Protein AF-Q6LBX1-F1 (afdb_monomer_lite)

Structure (mmCIF, N/CA/C/O backbone):
data_AF-Q6LBX1-F1
#
_entry.id   AF-Q6LBX1-F1
#
loop_
_atom_site.group_PDB
_atom_site.id
_atom_site.type_symbol
_atom_site.label_atom_id
_atom_site.label_alt_id
_atom_site.label_comp_id
_atom_site.label_asym_id
_atom_site.label_entity_id
_atom_site.label_seq_id
_atom_site.pdbx_PDB_ins_code
_atom_site.Cartn_x
_atom_site.Cartn_y
_atom_site.Cartn_z
_atom_site.occupancy
_atom_site.B_iso_or_equiv
_atom_site.auth_seq_id
_atom_site.auth_comp_id
_atom_site.auth_asym_id
_atom_site.auth_atom_id
_atom_site.pdbx_PDB_model_num
ATOM 1 N N . MET A 1 1 ? 21.870 25.049 -23.919 1.00 42.09 1 MET A N 1
ATOM 2 C CA . MET A 1 1 ? 22.215 24.724 -25.324 1.00 42.09 1 MET A CA 1
ATOM 3 C C . MET A 1 1 ? 22.937 23.382 -25.363 1.00 42.09 1 MET A C 1
ATOM 5 O O . MET A 1 1 ? 23.972 23.247 -24.730 1.00 42.09 1 MET A O 1
ATOM 9 N N . LYS A 1 2 ? 22.356 22.383 -26.039 1.00 45.91 2 LYS A N 1
ATOM 10 C CA . LYS A 1 2 ? 22.911 21.028 -26.209 1.00 45.91 2 LYS A CA 1
ATOM 11 C C . LYS A 1 2 ? 24.030 21.059 -27.263 1.00 45.91 2 LYS A C 1
ATOM 13 O O . LYS A 1 2 ? 23.814 21.644 -28.323 1.00 45.91 2 LYS A O 1
ATOM 18 N N . LYS A 1 3 ? 25.173 20.402 -27.035 1.00 47.66 3 LYS A N 1
ATOM 19 C CA . LYS A 1 3 ? 26.134 20.079 -28.106 1.00 47.66 3 LYS A CA 1
ATOM 20 C C . LYS A 1 3 ? 26.498 18.595 -28.066 1.00 47.66 3 LYS A C 1
ATOM 22 O O . LYS A 1 3 ? 26.688 18.016 -27.005 1.00 47.66 3 LYS A O 1
ATOM 27 N N . LYS A 1 4 ? 26.429 18.016 -29.264 1.00 43.62 4 LYS A N 1
ATOM 28 C CA . LYS A 1 4 ? 26.287 16.603 -29.619 1.00 43.62 4 LYS A CA 1
ATOM 29 C C . LYS A 1 4 ? 27.632 15.875 -29.542 1.00 43.62 4 LYS A C 1
ATOM 31 O O . LYS A 1 4 ? 28.620 16.395 -30.051 1.00 43.62 4 LYS A O 1
ATOM 36 N N . ASN A 1 5 ? 27.626 14.656 -29.004 1.00 46.03 5 ASN A N 1
ATOM 37 C CA . ASN A 1 5 ? 28.699 13.689 -29.230 1.00 46.03 5 ASN A CA 1
ATOM 38 C C . ASN A 1 5 ? 28.620 13.200 -30.680 1.00 46.03 5 ASN A C 1
ATOM 40 O O . ASN A 1 5 ? 27.581 12.711 -31.125 1.00 46.03 5 ASN A O 1
ATOM 44 N N . ILE A 1 6 ? 29.706 13.392 -31.423 1.00 50.78 6 ILE A N 1
ATOM 45 C CA . ILE A 1 6 ? 29.858 12.962 -32.811 1.00 50.78 6 ILE A CA 1
ATOM 46 C C . ILE A 1 6 ? 30.433 11.546 -32.770 1.00 50.78 6 ILE A C 1
ATOM 48 O O . ILE A 1 6 ? 31.556 11.352 -32.313 1.00 50.78 6 ILE A O 1
ATOM 52 N N . TYR A 1 7 ? 29.662 10.561 -33.226 1.00 44.06 7 TYR A N 1
ATOM 53 C CA . TYR A 1 7 ? 30.148 9.200 -33.437 1.00 44.06 7 TYR A CA 1
ATOM 54 C C . TYR A 1 7 ? 30.694 9.075 -34.863 1.00 44.06 7 TYR A C 1
ATOM 56 O O . TYR A 1 7 ? 30.000 9.368 -35.837 1.00 44.06 7 TYR A O 1
ATOM 64 N N . SER A 1 8 ? 31.955 8.659 -34.977 1.00 41.47 8 SER A N 1
ATOM 65 C CA . SER A 1 8 ? 32.649 8.432 -36.246 1.00 41.47 8 SER A CA 1
ATOM 66 C C . SER A 1 8 ? 32.167 7.142 -36.914 1.00 41.47 8 SER A C 1
ATOM 68 O O . SER A 1 8 ? 32.404 6.049 -36.403 1.00 41.47 8 SER A O 1
ATOM 70 N N . ILE A 1 9 ? 31.539 7.263 -38.085 1.00 50.44 9 ILE A N 1
ATOM 71 C CA . ILE A 1 9 ? 31.173 6.134 -38.951 1.00 50.44 9 ILE A CA 1
ATOM 72 C C . ILE A 1 9 ? 32.380 5.805 -39.836 1.00 50.44 9 ILE A C 1
ATOM 74 O O . ILE A 1 9 ? 32.748 6.586 -40.716 1.00 50.44 9 ILE A O 1
ATOM 78 N N . ARG A 1 10 ? 33.009 4.646 -39.619 1.00 52.25 10 ARG A N 1
ATOM 79 C CA . ARG A 1 10 ? 33.969 4.081 -40.576 1.00 52.25 10 ARG A CA 1
ATOM 80 C C . ARG A 1 10 ? 33.193 3.550 -41.786 1.00 52.25 10 ARG A C 1
ATOM 82 O O . ARG A 1 10 ? 32.459 2.578 -41.665 1.00 52.25 10 ARG A O 1
ATOM 89 N N . LYS A 1 11 ? 33.357 4.193 -42.947 1.00 47.66 11 LYS A N 1
ATOM 90 C CA . LYS A 1 11 ? 32.953 3.647 -44.252 1.00 47.66 11 LYS A CA 1
ATOM 91 C C . LYS A 1 11 ? 33.904 2.506 -44.622 1.00 47.66 11 LYS A C 1
ATOM 93 O O . LYS A 1 11 ? 35.090 2.760 -44.821 1.00 47.66 11 LYS A O 1
ATOM 98 N N . LEU A 1 12 ? 33.389 1.285 -44.737 1.00 46.66 12 LEU A N 1
ATOM 99 C CA . LEU A 1 12 ? 34.067 0.172 -45.404 1.00 46.66 12 LEU A CA 1
ATOM 100 C C . LEU A 1 12 ? 33.426 -0.053 -46.779 1.00 46.66 12 LEU A C 1
ATOM 102 O O . LEU A 1 12 ? 32.234 0.181 -46.968 1.00 46.66 12 LEU A O 1
ATOM 106 N N . GLY A 1 13 ? 34.287 -0.345 -47.751 1.00 42.97 13 GLY A N 1
ATOM 107 C CA . GLY A 1 13 ? 34.063 -0.154 -49.178 1.00 42.97 13 GLY A CA 1
ATOM 108 C C . GLY A 1 13 ? 33.048 -1.087 -49.834 1.00 42.97 13 GLY A C 1
ATOM 109 O O . GLY A 1 13 ? 32.734 -2.171 -49.355 1.00 42.97 13 GLY A O 1
ATOM 110 N N . VAL A 1 14 ? 32.569 -0.612 -50.982 1.00 46.38 14 VAL A N 1
ATOM 111 C CA . VAL A 1 14 ? 31.643 -1.268 -51.905 1.00 46.38 14 VAL A CA 1
ATOM 112 C C . VAL A 1 14 ? 32.340 -2.453 -52.577 1.00 46.38 14 VAL A C 1
ATOM 114 O O . VAL A 1 14 ? 33.309 -2.262 -53.308 1.00 46.38 14 VAL A O 1
ATOM 117 N N . GLY A 1 15 ? 31.822 -3.661 -52.360 1.00 38.88 15 GLY A N 1
ATOM 118 C CA . GLY A 1 15 ? 32.164 -4.865 -53.113 1.00 38.88 15 GLY A CA 1
ATOM 119 C C . GLY A 1 15 ? 30.884 -5.502 -53.643 1.00 38.88 15 GLY A C 1
ATOM 120 O O . GLY A 1 15 ? 30.174 -6.182 -52.914 1.00 38.88 15 GLY A O 1
ATOM 121 N N . ILE A 1 16 ? 30.563 -5.233 -54.905 1.00 48.00 16 ILE A N 1
ATOM 122 C CA . ILE A 1 16 ? 29.477 -5.884 -55.643 1.00 48.00 16 ILE A CA 1
ATOM 123 C C . ILE A 1 16 ? 29.872 -7.337 -55.935 1.00 48.00 16 ILE A C 1
ATOM 125 O O . ILE A 1 16 ? 30.752 -7.582 -56.755 1.00 48.00 16 ILE A O 1
ATOM 129 N N . ALA A 1 17 ? 29.217 -8.302 -55.290 1.00 37.81 17 ALA A N 1
ATOM 130 C CA . ALA A 1 17 ? 29.280 -9.707 -55.681 1.00 37.81 17 ALA A CA 1
ATOM 131 C C . ALA A 1 17 ? 27.900 -10.140 -56.190 1.00 37.81 17 ALA A C 1
ATOM 133 O O . ALA A 1 17 ? 26.926 -10.221 -55.446 1.00 37.81 17 ALA A O 1
ATOM 134 N N . SER A 1 18 ? 27.830 -10.344 -57.503 1.00 41.16 18 SER A N 1
ATOM 135 C CA . SER A 1 18 ? 26.660 -10.814 -58.239 1.00 41.16 18 SER A CA 1
ATOM 136 C C . SER A 1 18 ? 26.232 -12.204 -57.746 1.00 41.16 18 SER A C 1
ATOM 138 O O . SER A 1 18 ? 27.038 -13.134 -57.766 1.00 41.16 18 SER A O 1
ATOM 140 N N . VAL A 1 19 ? 24.975 -12.370 -57.323 1.00 40.28 19 VAL A N 1
ATOM 141 C CA . VAL A 1 19 ? 24.409 -13.689 -57.001 1.00 40.28 19 VAL A CA 1
ATOM 142 C C . VAL A 1 19 ? 23.921 -14.323 -58.299 1.00 40.28 19 VAL A C 1
ATOM 144 O O . VAL A 1 19 ? 22.877 -13.958 -58.834 1.00 40.28 19 VAL A O 1
ATOM 147 N N . THR A 1 20 ? 24.691 -15.278 -58.816 1.00 34.91 20 THR A N 1
ATOM 148 C CA . THR A 1 20 ? 24.207 -16.173 -59.872 1.00 34.91 20 THR A CA 1
ATOM 149 C C . THR A 1 20 ? 23.381 -17.276 -59.219 1.00 34.91 20 THR A C 1
ATOM 151 O O . THR A 1 20 ? 23.887 -18.041 -58.400 1.00 34.91 20 THR A O 1
ATOM 154 N N . LEU A 1 21 ? 22.099 -17.335 -59.571 1.00 47.00 21 LEU A N 1
ATOM 155 C CA . LEU A 1 21 ? 21.156 -18.362 -59.141 1.00 47.00 21 LEU A CA 1
ATOM 156 C C . LEU A 1 21 ? 21.436 -19.650 -59.941 1.00 47.00 21 LEU A C 1
ATOM 158 O O . LEU A 1 21 ? 21.158 -19.700 -61.137 1.00 47.00 21 LEU A O 1
ATOM 162 N N . GLY A 1 22 ? 22.031 -20.665 -59.310 1.00 33.78 22 GLY A N 1
ATOM 163 C CA . GLY A 1 22 ? 22.382 -21.940 -59.947 1.00 33.78 22 GLY A CA 1
ATOM 164 C C . GLY A 1 22 ? 21.787 -23.139 -59.210 1.00 33.78 22 GLY A C 1
ATOM 165 O O . GLY A 1 22 ? 22.154 -23.421 -58.074 1.00 33.78 22 GLY A O 1
ATOM 166 N N . THR A 1 23 ? 20.861 -23.832 -59.871 1.00 46.72 23 THR A N 1
ATOM 167 C CA . THR A 1 23 ? 20.207 -25.086 -59.465 1.00 46.72 23 THR A CA 1
ATOM 168 C C . THR A 1 23 ? 21.224 -26.194 -59.152 1.00 46.72 23 THR A C 1
ATOM 170 O O . THR A 1 23 ? 22.078 -26.501 -59.982 1.00 46.72 23 THR A O 1
ATOM 173 N N . LEU A 1 24 ? 21.118 -26.827 -57.977 1.00 34.84 24 LEU A N 1
ATOM 174 C CA . LEU A 1 24 ? 22.012 -27.908 -57.547 1.00 34.84 24 LEU A CA 1
ATOM 175 C C . LEU A 1 24 ? 21.517 -29.276 -58.053 1.00 34.84 24 LEU A C 1
ATOM 177 O O . LEU A 1 24 ? 20.502 -29.790 -57.586 1.00 34.84 24 LEU A O 1
ATOM 181 N N . LEU A 1 25 ? 22.262 -29.874 -58.988 1.00 38.38 25 LEU A N 1
ATOM 182 C CA . LEU A 1 25 ? 22.176 -31.294 -59.343 1.00 38.38 25 LEU A CA 1
ATOM 183 C C . LEU A 1 25 ? 23.066 -32.106 -58.391 1.00 38.38 25 LEU A C 1
ATOM 185 O O . LEU A 1 25 ? 24.256 -31.833 -58.249 1.00 38.38 25 LEU A O 1
ATOM 189 N N . ILE A 1 26 ? 22.473 -33.108 -57.743 1.00 52.19 26 ILE A N 1
ATOM 190 C CA . ILE A 1 26 ? 23.137 -34.005 -56.794 1.00 52.19 26 ILE A CA 1
ATOM 191 C C . ILE A 1 26 ? 23.741 -35.181 -57.571 1.00 52.19 26 ILE A C 1
ATOM 193 O O . ILE A 1 26 ? 23.008 -36.041 -58.055 1.00 52.19 26 ILE A O 1
ATOM 197 N N . SER A 1 27 ? 25.071 -35.269 -57.644 1.00 32.50 27 SER A N 1
ATOM 198 C CA . SER A 1 27 ? 25.754 -36.534 -57.943 1.00 32.50 27 SER A CA 1
ATOM 199 C C . SER A 1 27 ? 27.125 -36.619 -57.264 1.00 32.50 27 SER A C 1
ATOM 201 O O . SER A 1 27 ? 28.055 -35.922 -57.651 1.00 32.50 27 SER A O 1
ATOM 203 N N . GLY A 1 28 ? 27.203 -37.501 -56.263 1.00 34.78 28 GLY A N 1
ATOM 204 C CA . GLY A 1 28 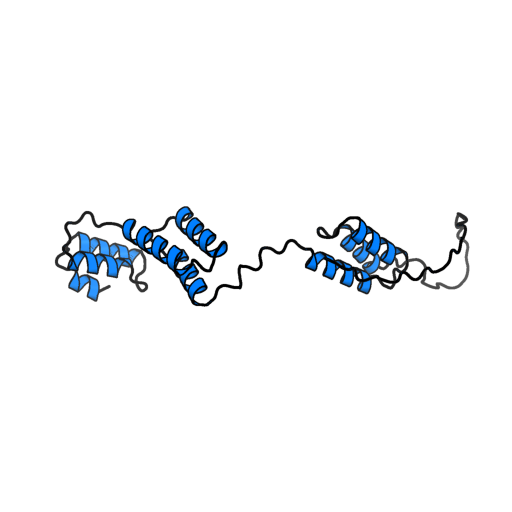? 28.349 -38.329 -55.869 1.00 34.78 28 GLY A CA 1
ATOM 205 C C . GLY A 1 28 ? 29.753 -37.723 -55.759 1.00 34.78 28 GLY A C 1
ATOM 206 O O . GLY A 1 28 ? 30.419 -37.515 -56.765 1.00 34.78 28 GLY A O 1
ATOM 207 N N . GLY A 1 29 ? 30.277 -37.693 -54.528 1.00 35.75 29 GLY A N 1
ATOM 208 C CA . GLY A 1 29 ? 31.702 -37.937 -54.282 1.00 35.75 29 GLY A CA 1
ATOM 209 C C . GLY A 1 29 ? 32.418 -36.912 -53.405 1.00 35.75 29 GLY A C 1
ATOM 210 O O . GLY A 1 29 ? 32.736 -35.824 -53.854 1.00 35.75 29 GLY A O 1
ATOM 211 N N . VAL A 1 30 ? 32.767 -37.376 -52.202 1.00 36.00 30 VAL A N 1
ATOM 212 C CA . VAL A 1 30 ? 33.851 -36.955 -51.292 1.00 36.00 30 VAL A CA 1
ATOM 213 C C . VAL A 1 30 ? 33.717 -35.673 -50.443 1.00 36.00 30 VAL A C 1
ATOM 215 O O . VAL A 1 30 ? 33.716 -34.543 -50.912 1.00 36.00 30 VAL A O 1
ATOM 218 N N . THR A 1 31 ? 33.775 -35.934 -49.129 1.00 35.09 31 THR A N 1
ATOM 219 C CA . THR A 1 31 ? 33.865 -35.057 -47.944 1.00 35.09 31 THR A CA 1
ATOM 220 C C . THR A 1 31 ? 32.556 -34.420 -47.451 1.00 35.09 31 THR A C 1
ATOM 222 O O . THR A 1 31 ? 32.045 -33.488 -48.065 1.00 35.09 31 THR A O 1
ATOM 225 N N . PRO A 1 32 ? 32.017 -34.842 -46.287 1.00 39.34 32 PRO A N 1
ATOM 226 C CA . PRO A 1 32 ? 31.101 -34.004 -45.538 1.00 39.34 32 PRO A CA 1
ATOM 227 C C . PRO A 1 32 ? 31.951 -32.981 -44.778 1.00 39.34 32 PRO A C 1
ATOM 229 O O . PRO A 1 32 ? 32.246 -33.149 -43.597 1.00 39.34 32 PRO A O 1
ATOM 232 N N . ALA A 1 33 ? 32.381 -31.915 -45.454 1.00 41.19 33 ALA A N 1
ATOM 233 C CA . ALA A 1 33 ? 32.608 -30.671 -44.733 1.00 41.19 33 ALA A CA 1
ATOM 234 C C . ALA A 1 33 ? 31.220 -30.224 -44.264 1.00 41.19 33 ALA A C 1
ATOM 236 O O . ALA A 1 33 ? 30.412 -29.727 -45.048 1.00 41.19 33 ALA A O 1
ATOM 237 N N . ALA A 1 34 ? 30.915 -30.539 -43.008 1.00 39.41 34 ALA A N 1
ATOM 238 C CA . ALA A 1 34 ? 29.664 -30.271 -42.316 1.00 39.41 34 ALA A CA 1
ATOM 239 C C . ALA A 1 34 ? 29.432 -28.759 -42.139 1.00 39.41 34 ALA A C 1
ATOM 241 O O . ALA A 1 34 ? 29.413 -28.256 -41.026 1.00 39.41 34 ALA A O 1
ATOM 242 N N . ASN A 1 35 ? 29.279 -28.027 -43.242 1.00 47.28 35 ASN A N 1
ATOM 243 C CA . ASN A 1 35 ? 29.175 -26.568 -43.249 1.00 47.28 35 ASN A CA 1
ATOM 244 C C . ASN A 1 35 ? 27.914 -26.053 -43.959 1.00 47.28 35 ASN A C 1
ATOM 246 O O . ASN A 1 35 ? 27.841 -24.877 -44.297 1.00 47.28 35 ASN A O 1
ATOM 250 N N . ALA A 1 36 ? 26.920 -26.915 -44.200 1.00 44.09 36 ALA A N 1
ATOM 251 C CA . ALA A 1 36 ? 25.742 -26.566 -45.003 1.00 44.09 36 ALA A CA 1
ATOM 252 C C . ALA A 1 36 ? 24.379 -26.904 -44.370 1.00 44.09 36 ALA A C 1
ATOM 254 O O . ALA A 1 36 ? 23.368 -26.811 -45.057 1.00 44.09 36 ALA A O 1
ATOM 255 N N . ALA A 1 37 ? 24.299 -27.292 -43.093 1.00 46.00 37 ALA A N 1
ATOM 256 C CA . ALA A 1 37 ? 23.004 -27.684 -42.514 1.00 46.00 37 ALA A CA 1
ATOM 257 C C . ALA A 1 37 ? 22.850 -27.433 -41.010 1.00 46.00 37 ALA A C 1
ATOM 259 O O . ALA A 1 37 ? 22.081 -28.125 -40.352 1.00 46.00 37 ALA A O 1
ATOM 260 N N . GLN A 1 38 ? 23.540 -26.437 -40.457 1.00 44.38 38 GLN A N 1
ATOM 261 C CA . GLN A 1 38 ? 23.203 -25.920 -39.134 1.00 44.38 38 GLN A CA 1
ATOM 262 C C . GLN A 1 38 ? 23.037 -24.409 -39.236 1.00 44.38 38 GLN A C 1
ATOM 264 O O . GLN A 1 38 ? 23.912 -23.636 -38.872 1.00 44.38 38 GLN A O 1
ATOM 269 N N . HIS A 1 39 ? 21.873 -23.990 -39.740 1.00 51.28 39 HIS A N 1
ATOM 270 C CA . HIS A 1 39 ? 21.228 -22.834 -39.127 1.00 51.28 39 HIS A CA 1
ATOM 271 C C . HIS A 1 39 ? 20.990 -23.243 -37.677 1.00 51.28 39 HIS A C 1
ATOM 273 O O . HIS A 1 39 ? 19.980 -23.888 -37.387 1.00 51.28 39 HIS A O 1
ATOM 279 N N . ASP A 1 40 ? 21.989 -22.990 -36.832 1.00 65.75 40 ASP A N 1
ATOM 280 C CA . ASP A 1 40 ? 21.999 -23.406 -35.440 1.00 65.75 40 ASP A CA 1
ATOM 281 C C . ASP A 1 40 ? 20.670 -22.954 -34.836 1.00 65.75 40 ASP A C 1
ATOM 283 O O . ASP A 1 40 ? 20.227 -21.821 -35.060 1.00 65.75 40 ASP A O 1
ATOM 287 N N . GLU A 1 41 ? 19.968 -23.853 -34.159 1.00 69.81 41 GLU A N 1
ATOM 288 C CA . GLU A 1 41 ? 18.678 -23.544 -33.548 1.00 69.81 41 GLU A CA 1
ATOM 289 C C . GLU A 1 41 ? 18.801 -22.283 -32.679 1.00 69.81 41 GLU A C 1
ATOM 291 O O . GLU A 1 41 ? 17.905 -21.442 -32.671 1.00 69.81 41 GLU A O 1
ATOM 296 N N . ALA A 1 42 ? 19.979 -22.068 -32.078 1.00 68.94 42 ALA A N 1
ATOM 297 C CA . ALA A 1 42 ? 20.346 -20.853 -31.366 1.00 68.94 42 ALA A CA 1
ATOM 298 C C . ALA A 1 42 ? 20.322 -19.578 -32.234 1.00 68.94 42 ALA A C 1
ATOM 300 O O . ALA A 1 42 ? 19.870 -18.532 -31.773 1.00 68.94 42 ALA A O 1
ATOM 301 N N . GLN A 1 43 ? 20.766 -19.642 -33.492 1.00 75.56 43 GLN A N 1
ATOM 302 C CA . GLN A 1 43 ? 20.749 -18.510 -34.427 1.00 75.56 43 GLN A CA 1
ATOM 303 C C . GLN A 1 43 ? 19.327 -18.163 -34.868 1.00 75.56 43 GLN A C 1
ATOM 305 O O . GLN A 1 43 ? 18.951 -16.990 -34.882 1.00 75.56 43 GLN A O 1
ATOM 310 N N . GLN A 1 44 ? 18.520 -19.177 -35.195 1.00 78.00 44 GLN A N 1
ATOM 311 C CA . GLN A 1 44 ? 17.109 -18.967 -35.526 1.00 78.00 44 GLN A CA 1
ATOM 312 C C . GLN A 1 44 ? 16.353 -18.421 -34.312 1.00 78.00 44 GLN A C 1
ATOM 314 O O . GLN A 1 44 ? 15.601 -17.456 -34.431 1.00 78.00 44 GLN A O 1
ATOM 319 N N . ASN A 1 45 ? 16.613 -18.977 -33.129 1.00 83.62 45 ASN A N 1
ATOM 320 C CA . ASN A 1 45 ? 16.025 -18.529 -31.875 1.00 83.62 45 ASN A CA 1
ATOM 321 C C . ASN A 1 45 ? 16.399 -17.069 -31.564 1.00 83.62 45 ASN A C 1
ATOM 323 O O . ASN A 1 45 ? 15.519 -16.269 -31.258 1.00 83.62 45 ASN A O 1
ATOM 327 N N . ALA A 1 46 ? 17.665 -16.676 -31.740 1.00 86.12 46 ALA A N 1
ATOM 328 C CA . ALA A 1 46 ? 18.091 -15.284 -31.589 1.00 86.12 46 ALA A CA 1
ATOM 329 C C . ALA A 1 46 ? 17.354 -14.342 -32.556 1.00 86.12 46 ALA A C 1
ATOM 331 O O . ALA A 1 46 ? 16.898 -13.272 -32.152 1.00 86.12 46 ALA A O 1
ATOM 332 N N . PHE A 1 47 ? 17.170 -14.757 -33.812 1.00 89.88 47 PHE A N 1
ATOM 333 C CA . PHE A 1 47 ? 16.422 -13.987 -34.804 1.00 89.88 47 PHE A CA 1
ATOM 334 C C . PHE A 1 47 ? 14.955 -13.790 -34.399 1.00 89.88 47 PHE A C 1
ATOM 336 O O . PHE A 1 47 ? 14.463 -12.660 -34.393 1.00 89.88 47 PHE A O 1
ATOM 343 N N . TYR A 1 48 ? 14.261 -14.870 -34.022 1.00 89.19 48 TYR A N 1
ATOM 344 C CA . TYR A 1 48 ? 12.865 -14.810 -33.578 1.00 89.19 48 TYR A CA 1
ATOM 345 C C . TYR A 1 48 ? 12.697 -13.976 -32.305 1.00 89.19 48 TYR A C 1
ATOM 347 O O . TYR A 1 48 ? 11.751 -13.193 -32.207 1.00 89.19 48 TYR A O 1
ATOM 355 N N . GLN A 1 49 ? 13.624 -14.095 -31.351 1.00 90.19 49 GLN A N 1
ATOM 356 C CA . GLN A 1 49 ? 13.593 -13.314 -30.118 1.00 90.19 49 GLN A CA 1
ATOM 357 C C . GLN A 1 49 ? 13.731 -11.819 -30.399 1.00 90.19 49 GLN A C 1
ATOM 359 O O . GLN A 1 49 ? 12.879 -11.047 -29.967 1.00 90.19 49 GLN A O 1
ATOM 364 N N . VAL A 1 50 ? 14.741 -11.404 -31.172 1.00 91.94 50 VAL A N 1
ATOM 365 C CA . VAL A 1 50 ? 14.947 -9.987 -31.522 1.00 91.94 50 VAL A CA 1
ATOM 366 C C . VAL A 1 50 ? 13.757 -9.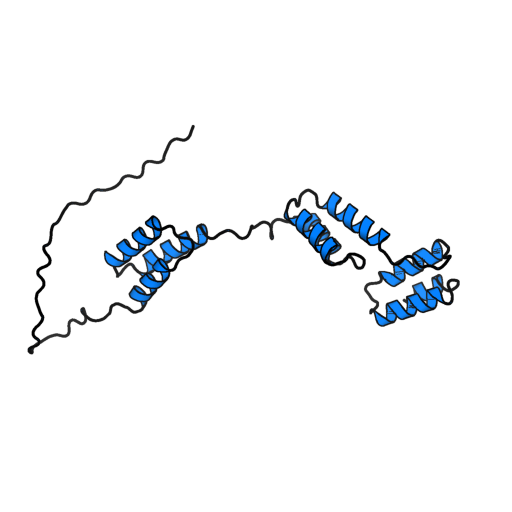425 -32.302 1.00 91.94 50 VAL A C 1
ATOM 368 O O . VAL A 1 50 ? 13.328 -8.298 -32.046 1.00 91.94 50 VAL A O 1
ATOM 371 N N . LEU A 1 51 ? 13.185 -10.206 -33.225 1.00 91.81 51 LEU A N 1
ATOM 372 C CA . LEU A 1 51 ? 12.026 -9.789 -34.017 1.00 91.81 51 LEU A CA 1
ATOM 373 C C . LEU A 1 51 ? 10.804 -9.467 -33.140 1.00 91.81 51 LEU A C 1
ATOM 375 O O . LEU A 1 51 ? 10.061 -8.530 -33.444 1.00 91.81 51 LEU A O 1
ATOM 379 N N . ASN A 1 52 ? 10.631 -10.212 -32.047 1.00 90.94 52 ASN A N 1
ATOM 380 C CA . ASN A 1 52 ? 9.473 -10.129 -31.161 1.00 90.94 52 ASN A CA 1
ATOM 381 C C . ASN A 1 52 ? 9.715 -9.281 -29.900 1.00 90.94 52 ASN A C 1
ATOM 383 O O . ASN A 1 52 ? 8.843 -9.224 -29.034 1.00 90.94 52 ASN A O 1
ATOM 387 N N . MET A 1 53 ? 10.858 -8.599 -29.784 1.00 88.75 53 MET A N 1
ATOM 388 C CA . MET A 1 53 ? 11.141 -7.719 -28.649 1.00 88.75 53 MET A CA 1
ATOM 389 C C . MET A 1 53 ? 10.208 -6.491 -28.656 1.00 88.75 53 MET A C 1
ATOM 391 O O . MET A 1 53 ? 10.266 -5.673 -29.588 1.00 88.75 53 MET A O 1
ATOM 395 N N . PRO A 1 54 ? 9.345 -6.336 -27.632 1.00 87.56 54 PRO A N 1
ATOM 396 C CA . PRO A 1 54 ? 8.264 -5.350 -27.642 1.00 87.56 54 PRO A CA 1
ATOM 397 C C . PRO A 1 54 ? 8.756 -3.909 -27.475 1.00 87.56 54 PRO A C 1
ATOM 399 O O . PRO A 1 54 ? 8.076 -2.985 -27.911 1.00 87.56 54 PRO A O 1
ATOM 402 N N . ASN A 1 55 ? 9.939 -3.711 -26.886 1.00 88.50 55 ASN A N 1
ATOM 403 C CA . ASN A 1 55 ? 10.429 -2.388 -26.490 1.00 88.50 55 ASN A CA 1
ATOM 404 C C . ASN A 1 55 ? 11.507 -1.835 -27.433 1.00 88.50 55 ASN A C 1
ATOM 406 O O . ASN A 1 55 ? 12.101 -0.794 -27.157 1.00 88.50 55 ASN A O 1
ATOM 410 N N . LEU A 1 56 ? 11.786 -2.528 -28.541 1.00 91.06 56 LEU A N 1
ATOM 411 C CA . LEU A 1 56 ? 12.654 -2.029 -29.603 1.00 91.06 56 LEU A CA 1
ATOM 412 C C . LEU A 1 56 ? 11.821 -1.332 -30.676 1.00 91.06 56 LEU A C 1
ATOM 414 O O . LEU A 1 56 ? 10.833 -1.887 -31.165 1.00 91.06 56 LEU A O 1
ATOM 418 N N . ASN A 1 57 ? 12.256 -0.144 -31.096 1.00 90.31 57 ASN A N 1
ATOM 419 C CA . ASN A 1 57 ? 11.677 0.501 -32.272 1.00 90.31 57 ASN A CA 1
ATOM 420 C C . ASN A 1 57 ? 12.108 -0.213 -33.569 1.00 90.31 57 ASN A C 1
ATOM 422 O O . ASN A 1 57 ? 13.025 -1.039 -33.572 1.00 90.31 57 ASN A O 1
ATOM 426 N N . ALA A 1 58 ? 11.437 0.107 -34.679 1.00 90.56 58 ALA A N 1
ATOM 427 C CA . ALA A 1 58 ? 11.662 -0.560 -35.961 1.00 90.56 58 ALA A CA 1
ATOM 428 C C . ALA A 1 58 ? 13.123 -0.464 -36.435 1.00 90.56 58 ALA A C 1
ATOM 430 O O . ALA A 1 58 ? 13.669 -1.459 -36.903 1.00 90.56 58 ALA A O 1
ATOM 431 N N . ASP A 1 59 ? 13.778 0.684 -36.258 1.00 93.12 59 ASP A N 1
ATOM 432 C CA . ASP A 1 59 ? 15.158 0.890 -36.708 1.00 93.12 59 ASP A CA 1
ATOM 433 C C . ASP A 1 59 ? 16.162 0.084 -35.875 1.00 93.12 59 ASP A C 1
ATOM 435 O O . ASP A 1 59 ? 17.053 -0.556 -36.429 1.00 93.12 59 ASP A O 1
ATOM 439 N N . GLN A 1 60 ? 15.993 0.052 -34.550 1.00 93.25 60 GLN A N 1
ATOM 440 C CA . GLN A 1 60 ? 16.821 -0.753 -33.643 1.00 93.25 60 GLN A CA 1
ATOM 441 C C . GLN A 1 60 ? 16.667 -2.247 -33.932 1.00 93.25 60 GLN A C 1
ATOM 443 O O . GLN A 1 60 ? 17.659 -2.963 -34.065 1.00 93.25 60 GLN A O 1
ATOM 448 N N . ARG A 1 61 ? 15.419 -2.708 -34.070 1.00 94.88 61 ARG A N 1
ATOM 449 C CA . ARG A 1 61 ? 15.106 -4.098 -34.403 1.00 94.88 61 ARG A CA 1
ATOM 450 C C . ARG A 1 61 ? 15.726 -4.485 -35.741 1.00 94.88 61 ARG A C 1
ATOM 452 O O . ARG A 1 61 ? 16.423 -5.489 -35.821 1.00 94.88 61 ARG A O 1
ATOM 459 N N . ASN A 1 62 ? 15.529 -3.666 -36.774 1.00 92.12 62 ASN A N 1
ATOM 460 C CA . ASN A 1 62 ? 16.098 -3.909 -38.096 1.00 92.12 62 ASN A CA 1
ATOM 461 C C . ASN A 1 62 ? 17.632 -3.903 -38.068 1.00 92.12 62 ASN A C 1
ATOM 463 O O . ASN A 1 62 ? 18.239 -4.728 -38.743 1.00 92.12 62 ASN A O 1
ATOM 467 N N . GLY A 1 63 ? 18.253 -3.035 -37.264 1.00 94.50 63 GLY A N 1
ATOM 468 C CA . GLY A 1 63 ? 19.700 -3.013 -37.054 1.00 94.50 63 GLY A CA 1
ATOM 469 C C . GLY A 1 63 ? 20.235 -4.338 -36.507 1.00 94.50 63 GLY A C 1
ATOM 470 O O . GLY A 1 63 ? 21.107 -4.940 -37.128 1.00 94.50 63 GLY A O 1
ATOM 471 N N . PHE A 1 64 ? 19.662 -4.846 -35.410 1.00 95.75 64 PHE A N 1
ATOM 472 C CA . PHE A 1 64 ? 20.071 -6.135 -34.837 1.00 95.75 64 PHE A CA 1
ATOM 473 C C . PHE A 1 64 ? 19.798 -7.315 -35.778 1.00 95.75 64 PHE A C 1
ATOM 475 O O . PHE A 1 64 ? 20.632 -8.206 -35.911 1.00 95.75 64 PHE A O 1
ATOM 482 N N . ILE A 1 65 ? 18.661 -7.305 -36.479 1.00 92.38 65 ILE A N 1
ATOM 483 C CA . ILE A 1 65 ? 18.316 -8.333 -37.468 1.00 92.38 65 ILE A CA 1
ATOM 484 C C . ILE A 1 65 ? 19.312 -8.353 -38.635 1.00 92.38 65 ILE A C 1
ATOM 486 O O . ILE A 1 65 ? 19.625 -9.431 -39.135 1.00 92.38 65 ILE A O 1
ATOM 490 N N . GLN A 1 66 ? 19.825 -7.198 -39.072 1.00 91.44 66 GLN A N 1
ATOM 491 C CA . GLN A 1 66 ? 20.884 -7.153 -40.085 1.00 91.44 66 GLN A CA 1
ATOM 492 C C . GLN A 1 66 ? 22.209 -7.677 -39.535 1.00 91.44 66 GLN A C 1
ATOM 494 O O . GLN A 1 66 ? 22.816 -8.522 -40.176 1.00 91.44 66 GLN A O 1
ATOM 499 N N . SER A 1 67 ? 22.609 -7.301 -38.316 1.00 92.88 67 SER A N 1
ATOM 500 C CA . SER A 1 67 ? 23.824 -7.856 -37.698 1.00 92.88 67 SER A CA 1
ATOM 501 C C . SER A 1 67 ? 23.781 -9.384 -37.560 1.00 92.88 67 SER A C 1
ATOM 503 O O . SER A 1 67 ? 24.788 -10.041 -37.802 1.00 92.88 67 SER A O 1
ATOM 505 N N . LEU A 1 68 ? 22.613 -9.962 -37.248 1.00 89.94 68 LEU A N 1
ATOM 506 C CA . LEU A 1 68 ? 22.410 -11.418 -37.224 1.00 89.94 68 LEU A CA 1
ATOM 507 C C . LEU A 1 68 ? 22.497 -12.073 -38.613 1.00 89.94 68 LEU A C 1
ATOM 509 O O . LEU A 1 68 ? 22.851 -13.246 -38.704 1.00 89.94 68 LEU A O 1
ATOM 513 N N . LYS A 1 69 ? 22.148 -11.347 -39.684 1.00 86.56 69 LYS A N 1
ATOM 514 C CA . LYS A 1 69 ? 22.273 -11.823 -41.073 1.00 86.56 69 LYS A CA 1
ATOM 515 C C . LYS A 1 69 ? 23.706 -11.716 -41.586 1.00 86.56 69 LYS A C 1
ATOM 517 O O . LYS A 1 69 ? 24.145 -12.611 -42.302 1.00 86.56 69 LYS A O 1
ATOM 522 N N . ASP A 1 70 ? 24.396 -10.638 -41.225 1.00 89.88 70 ASP A N 1
ATOM 523 C CA . ASP A 1 70 ? 25.764 -10.351 -41.654 1.00 89.88 70 ASP A CA 1
ATOM 524 C C . ASP A 1 70 ? 26.768 -11.308 -40.999 1.00 89.88 70 ASP A C 1
ATOM 526 O O . ASP A 1 70 ? 27.683 -11.787 -41.667 1.00 89.88 70 ASP A O 1
ATOM 530 N N . ASP A 1 71 ? 26.582 -11.621 -39.711 1.00 86.75 71 ASP A N 1
ATOM 531 C CA . ASP A 1 71 ? 27.412 -12.594 -38.999 1.00 86.75 71 ASP A CA 1
ATOM 532 C C . ASP A 1 71 ? 26.591 -13.449 -38.011 1.00 86.75 71 ASP A C 1
ATOM 534 O O . ASP A 1 71 ? 26.473 -13.122 -36.822 1.00 86.75 71 ASP A O 1
ATOM 538 N N . PRO A 1 72 ? 26.061 -14.600 -38.467 1.00 84.06 72 PRO A N 1
ATOM 539 C CA . PRO A 1 72 ? 25.313 -15.524 -37.616 1.00 84.06 72 PRO A CA 1
ATOM 540 C C . PRO A 1 72 ? 26.121 -16.089 -36.437 1.00 84.06 72 PRO A C 1
ATOM 542 O O . PRO A 1 72 ? 25.532 -16.543 -35.453 1.00 84.06 72 PRO A O 1
ATOM 545 N N . SER A 1 73 ? 27.461 -16.074 -36.494 1.00 86.19 73 SER A N 1
ATOM 546 C CA . SER A 1 73 ? 28.302 -16.561 -35.391 1.00 86.19 73 SER A CA 1
ATOM 547 C C . SER A 1 73 ? 28.240 -15.652 -34.156 1.00 86.19 73 SER A C 1
ATOM 549 O O . SER A 1 73 ? 28.488 -16.106 -33.041 1.00 86.19 73 SER A O 1
ATOM 551 N N . GLN A 1 74 ? 27.836 -14.387 -34.331 1.00 86.75 74 GLN A N 1
ATOM 552 C CA . GLN A 1 74 ? 27.692 -13.394 -33.259 1.00 86.75 74 GLN A CA 1
ATOM 553 C C . GLN A 1 74 ? 26.304 -13.398 -32.608 1.00 86.75 74 GLN A C 1
ATOM 555 O O . GLN A 1 74 ? 25.994 -12.504 -31.820 1.00 86.75 74 GLN A O 1
ATOM 560 N N . SER A 1 75 ? 25.464 -14.392 -32.906 1.00 88.06 75 SER A N 1
ATOM 561 C CA . SER A 1 75 ? 24.069 -14.442 -32.456 1.00 88.06 75 SER A CA 1
ATOM 562 C C . SER A 1 75 ? 23.896 -14.252 -30.948 1.00 88.06 75 SER A C 1
ATOM 564 O O . SER A 1 75 ? 23.034 -13.480 -30.534 1.00 88.06 75 SER A O 1
ATOM 566 N N . ALA A 1 76 ? 24.753 -14.868 -30.130 1.00 87.69 76 ALA A N 1
ATOM 567 C CA . ALA A 1 76 ? 24.729 -14.722 -28.675 1.00 87.69 76 ALA A CA 1
ATOM 568 C C . ALA A 1 76 ? 25.032 -13.285 -28.212 1.00 87.69 76 ALA A C 1
ATOM 570 O O . ALA A 1 76 ? 24.345 -12.754 -27.338 1.00 87.69 76 ALA A O 1
ATOM 571 N N . ASN A 1 77 ? 26.029 -12.639 -28.822 1.00 91.06 77 ASN A N 1
ATOM 572 C CA . ASN A 1 77 ? 26.428 -11.273 -28.481 1.00 91.06 77 ASN A CA 1
ATOM 573 C C . ASN A 1 77 ? 25.348 -10.269 -28.901 1.00 91.06 77 ASN A C 1
ATOM 575 O O . ASN A 1 77 ? 24.927 -9.434 -28.102 1.00 91.06 77 ASN A O 1
ATOM 579 N N . VAL A 1 78 ? 24.847 -10.402 -30.131 1.00 92.81 78 VAL A N 1
ATOM 580 C CA . VAL A 1 78 ? 23.805 -9.527 -30.683 1.00 92.81 78 VAL A CA 1
ATOM 581 C C . VAL A 1 78 ? 22.492 -9.672 -29.912 1.00 92.81 78 VAL A C 1
ATOM 583 O O . VAL A 1 78 ? 21.861 -8.667 -29.586 1.00 92.81 78 VAL A O 1
ATOM 586 N N . LEU A 1 79 ? 22.095 -10.901 -29.562 1.00 92.38 79 LEU A N 1
ATOM 587 C CA . LEU A 1 79 ? 20.909 -11.146 -28.741 1.00 92.38 79 LEU A CA 1
ATOM 588 C C . LEU A 1 79 ? 2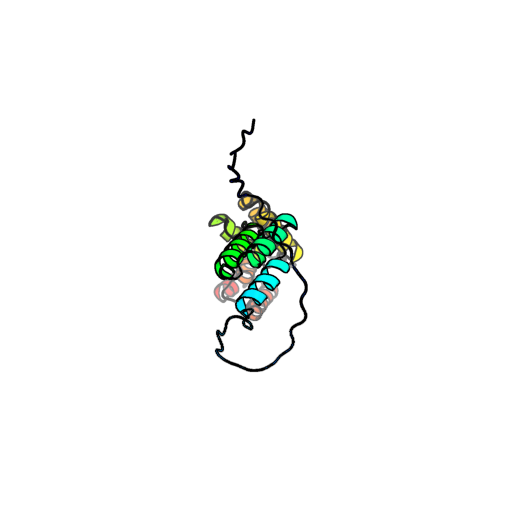1.051 -10.520 -27.348 1.00 92.38 79 LEU A C 1
ATOM 590 O O . LEU A 1 79 ? 20.120 -9.866 -26.884 1.00 92.38 79 LEU A O 1
ATOM 594 N N . GLY A 1 80 ? 22.214 -10.665 -26.705 1.00 93.44 80 GLY A N 1
ATOM 595 C CA . GLY A 1 80 ? 22.480 -10.070 -25.393 1.00 93.44 80 GLY A CA 1
ATOM 596 C C . GLY A 1 80 ? 22.399 -8.540 -25.401 1.00 93.44 80 GLY A C 1
ATOM 597 O O . GLY A 1 80 ? 21.814 -7.941 -24.496 1.00 93.44 80 GLY A O 1
ATOM 598 N N . GLU A 1 81 ? 22.927 -7.889 -26.441 1.00 94.62 81 GLU A N 1
ATOM 599 C CA . GLU A 1 81 ? 22.807 -6.436 -26.615 1.00 94.62 81 GLU A CA 1
ATOM 600 C C . GLU A 1 81 ? 21.363 -5.997 -26.877 1.00 94.62 81 GLU A C 1
ATOM 602 O O . GLU A 1 81 ? 20.889 -5.038 -26.258 1.00 94.62 81 GLU A O 1
ATOM 607 N N . ALA A 1 82 ? 20.652 -6.715 -27.751 1.00 93.44 82 ALA A N 1
ATOM 608 C CA . ALA A 1 82 ? 19.255 -6.447 -28.065 1.00 93.44 82 ALA A CA 1
ATOM 609 C C . ALA A 1 82 ? 18.361 -6.598 -26.831 1.00 93.44 82 ALA A C 1
ATOM 611 O O . ALA A 1 82 ? 17.547 -5.718 -26.560 1.00 93.44 82 ALA A O 1
ATOM 612 N N . GLN A 1 83 ? 18.567 -7.653 -26.041 1.00 90.38 83 GLN A N 1
ATOM 613 C CA . GLN A 1 83 ? 17.833 -7.900 -24.804 1.00 90.38 83 GLN A CA 1
ATOM 614 C C . GLN A 1 83 ? 18.119 -6.815 -23.767 1.00 90.38 83 GLN A C 1
ATOM 616 O O . GLN A 1 83 ? 17.191 -6.200 -23.254 1.00 90.38 83 GLN A O 1
ATOM 621 N N . LYS A 1 84 ? 19.390 -6.466 -23.544 1.00 92.38 84 LYS A N 1
ATOM 622 C CA . LYS A 1 84 ? 19.760 -5.376 -22.630 1.00 92.38 84 LYS A CA 1
ATOM 623 C C . LYS A 1 84 ? 19.120 -4.044 -23.030 1.00 92.38 84 LYS A C 1
ATOM 625 O O . LYS A 1 84 ? 18.683 -3.275 -22.167 1.00 92.38 84 LYS A O 1
ATOM 630 N N . LEU A 1 85 ? 19.085 -3.743 -24.327 1.00 91.81 85 LEU A N 1
ATOM 631 C CA . LEU A 1 85 ? 18.480 -2.522 -24.843 1.00 91.81 85 LEU A CA 1
ATOM 632 C C . LEU A 1 85 ? 16.943 -2.568 -24.767 1.00 91.81 85 LEU A C 1
ATOM 634 O O . LEU A 1 85 ? 16.330 -1.557 -24.427 1.00 91.81 85 LEU A O 1
ATOM 638 N N . ASN A 1 86 ? 16.329 -3.725 -25.024 1.00 87.94 86 ASN A N 1
ATOM 639 C CA . ASN A 1 86 ? 14.898 -3.972 -24.844 1.00 87.94 86 ASN A CA 1
ATOM 640 C C . ASN A 1 86 ? 14.480 -3.825 -23.373 1.00 87.94 86 ASN A C 1
ATOM 642 O O . ASN A 1 86 ? 13.458 -3.208 -23.094 1.00 87.94 86 ASN A O 1
ATOM 646 N N . ASP A 1 87 ? 15.277 -4.328 -22.433 1.00 85.06 87 ASP A N 1
ATOM 647 C CA . ASP A 1 87 ? 15.010 -4.240 -20.994 1.00 85.06 87 ASP A CA 1
ATOM 648 C C . ASP A 1 87 ? 15.213 -2.812 -20.474 1.00 85.06 87 ASP A C 1
ATOM 650 O O . ASP A 1 87 ? 14.439 -2.314 -19.661 1.00 85.06 87 ASP A O 1
ATOM 654 N N . SER A 1 88 ? 16.220 -2.102 -20.992 1.00 85.69 88 SER A N 1
ATOM 655 C CA . SER A 1 88 ? 16.462 -0.692 -20.648 1.00 85.69 88 SER A CA 1
ATOM 656 C C . SER A 1 88 ? 15.366 0.244 -21.164 1.00 85.69 88 SER A C 1
ATOM 658 O O . SER A 1 88 ? 15.140 1.304 -20.576 1.00 85.69 88 SER A O 1
ATOM 660 N N . GLN A 1 89 ? 14.726 -0.131 -22.275 1.00 81.94 89 GLN A N 1
ATOM 661 C CA . GLN A 1 89 ? 13.613 0.588 -22.896 1.00 81.94 89 GLN A CA 1
ATOM 662 C C . GLN A 1 89 ? 12.244 0.057 -22.474 1.00 81.94 89 GLN A C 1
ATOM 664 O O . GLN A 1 89 ? 11.235 0.657 -22.846 1.00 81.94 89 GLN A O 1
ATOM 669 N N . ALA A 1 90 ? 12.192 -1.040 -21.711 1.00 79.44 90 ALA A N 1
ATOM 670 C CA . ALA A 1 90 ? 10.949 -1.516 -21.137 1.00 79.44 90 ALA A CA 1
ATOM 671 C C . ALA A 1 90 ? 10.289 -0.364 -20.377 1.00 79.44 90 ALA A C 1
ATOM 673 O O . ALA A 1 90 ? 10.998 0.385 -19.689 1.00 79.44 90 ALA A O 1
ATOM 674 N N . PRO A 1 91 ? 8.957 -0.197 -20.491 1.00 64.44 91 PRO A N 1
ATOM 675 C CA . PRO A 1 91 ? 8.230 0.691 -19.609 1.00 64.44 91 PRO A CA 1
ATOM 676 C C . PRO A 1 91 ? 8.643 0.323 -18.192 1.00 64.44 91 PRO A C 1
ATOM 678 O O . PRO A 1 91 ? 8.393 -0.791 -17.728 1.00 64.44 91 PRO A O 1
ATOM 681 N N . LYS A 1 92 ? 9.364 1.225 -17.528 1.00 62.16 92 LYS A N 1
ATOM 682 C CA . LYS A 1 92 ? 9.651 1.048 -16.117 1.00 62.16 92 LYS A CA 1
ATOM 683 C C . LYS A 1 92 ? 8.289 1.172 -15.463 1.00 62.16 92 LYS A C 1
ATOM 685 O O . LYS A 1 92 ? 7.782 2.283 -15.370 1.00 62.16 92 LYS A O 1
ATOM 690 N N . ALA A 1 93 ? 7.684 0.047 -15.076 1.00 51.44 93 ALA A N 1
ATOM 691 C CA . ALA A 1 93 ? 6.688 0.072 -14.018 1.00 51.44 93 ALA A CA 1
ATOM 692 C C . ALA A 1 93 ? 7.331 0.907 -12.916 1.00 51.44 93 ALA A C 1
ATOM 694 O O . ALA A 1 93 ? 8.456 0.590 -12.515 1.00 51.44 93 ALA A O 1
ATOM 695 N N . ASP A 1 94 ? 6.721 2.045 -12.597 1.00 51.47 94 ASP A N 1
ATOM 696 C CA . ASP A 1 94 ? 7.370 3.105 -11.847 1.00 51.47 94 ASP A CA 1
ATOM 697 C C . ASP A 1 94 ? 8.119 2.503 -10.661 1.00 51.47 94 ASP A C 1
ATOM 699 O O . ASP A 1 94 ? 7.541 1.894 -9.759 1.00 51.47 94 ASP A O 1
ATOM 703 N N . ALA A 1 95 ? 9.445 2.645 -10.672 1.00 50.06 95 ALA A N 1
ATOM 704 C CA . ALA A 1 95 ? 10.333 2.193 -9.607 1.00 50.06 95 ALA A CA 1
ATOM 705 C C . ALA A 1 95 ? 10.163 3.049 -8.331 1.00 50.06 95 ALA A C 1
ATOM 707 O O . ALA A 1 95 ? 11.118 3.306 -7.600 1.00 50.06 95 ALA A O 1
ATOM 708 N N . GLN A 1 96 ? 8.943 3.517 -8.072 1.00 51.28 96 GLN A N 1
ATOM 709 C CA . GLN A 1 96 ? 8.510 4.258 -6.898 1.00 51.28 96 GLN A CA 1
ATOM 710 C C . GLN A 1 96 ? 8.025 3.314 -5.787 1.00 51.28 96 GLN A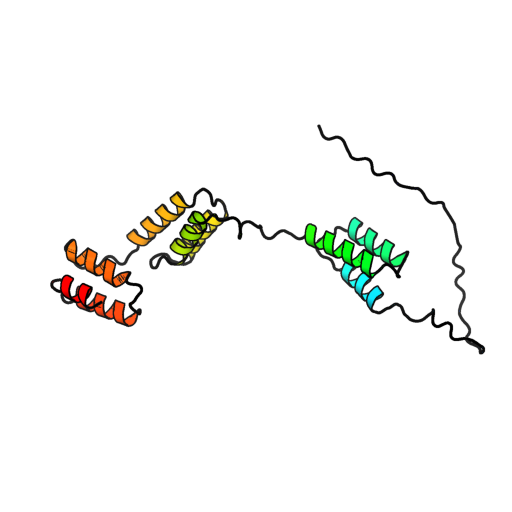 C 1
ATOM 712 O O . GLN A 1 96 ? 7.897 3.727 -4.642 1.00 51.28 96 GLN A O 1
ATOM 717 N N . GLN A 1 97 ? 7.868 2.015 -6.071 1.00 47.41 97 GLN A N 1
ATOM 718 C CA . GLN A 1 97 ? 7.512 1.019 -5.054 1.00 47.41 97 GLN A CA 1
ATOM 719 C C . GLN A 1 97 ? 8.634 0.719 -4.034 1.00 47.41 97 GLN A C 1
ATOM 721 O O . GLN A 1 97 ? 8.357 0.127 -2.999 1.00 47.41 97 GLN A O 1
ATOM 726 N N . ASN A 1 98 ? 9.883 1.148 -4.276 1.00 51.88 98 ASN A N 1
ATOM 727 C CA . ASN A 1 98 ? 11.046 0.857 -3.413 1.00 51.88 98 ASN A CA 1
ATOM 728 C C . ASN A 1 98 ? 11.868 2.104 -3.017 1.00 51.88 98 ASN A C 1
ATOM 730 O O . ASN A 1 98 ? 13.086 2.039 -2.846 1.00 51.88 98 ASN A O 1
ATOM 734 N N . LYS A 1 99 ? 11.214 3.263 -2.868 1.00 60.88 99 LYS A N 1
ATOM 735 C CA . LYS A 1 99 ? 11.839 4.491 -2.332 1.00 60.88 99 LYS A CA 1
ATOM 736 C C . LYS A 1 99 ? 11.080 5.116 -1.162 1.00 60.88 99 LYS A C 1
ATOM 738 O O . LYS A 1 99 ? 11.319 6.275 -0.838 1.00 60.88 99 LYS A O 1
ATOM 743 N N . PHE A 1 100 ? 10.222 4.353 -0.495 1.00 68.50 100 PHE A N 1
ATOM 744 C CA . PHE A 1 100 ? 9.675 4.794 0.778 1.00 68.50 100 PHE A CA 1
ATOM 745 C C . PHE A 1 100 ? 10.768 4.758 1.850 1.00 68.50 100 PHE A C 1
ATOM 747 O O . PHE A 1 100 ? 11.396 3.719 2.072 1.00 68.50 100 PHE A O 1
ATOM 754 N N . ASN A 1 101 ? 11.003 5.886 2.515 1.00 79.50 101 ASN A N 1
ATOM 755 C CA . ASN A 1 101 ? 11.741 5.907 3.772 1.00 79.50 101 ASN A CA 1
ATOM 756 C C . ASN A 1 101 ? 10.937 5.159 4.858 1.00 79.50 101 ASN A C 1
ATOM 758 O O . ASN A 1 101 ? 9.783 4.782 4.647 1.00 79.50 101 ASN A O 1
ATOM 762 N N . LYS A 1 102 ? 11.545 4.913 6.021 1.00 82.69 102 LYS A N 1
ATOM 763 C CA . LYS A 1 102 ? 10.909 4.120 7.082 1.00 82.69 102 LYS A CA 1
ATOM 764 C C . LYS A 1 102 ? 9.539 4.671 7.495 1.00 82.69 102 LYS A C 1
ATOM 766 O O . LYS A 1 102 ? 8.607 3.891 7.644 1.00 82.69 102 LYS A O 1
ATOM 771 N N . ASP A 1 103 ? 9.407 5.986 7.608 1.00 79.50 103 ASP A N 1
ATOM 772 C CA . ASP A 1 103 ? 8.165 6.629 8.045 1.00 79.50 103 ASP A CA 1
ATOM 773 C C . ASP A 1 103 ? 7.061 6.510 6.990 1.00 79.50 103 ASP A C 1
ATOM 775 O O . ASP A 1 103 ? 5.903 6.259 7.312 1.00 79.50 103 ASP A O 1
ATOM 779 N N . GLN A 1 104 ? 7.426 6.596 5.713 1.00 87.38 104 GLN A N 1
ATOM 780 C CA . GLN A 1 104 ? 6.501 6.402 4.602 1.00 87.38 104 GLN A CA 1
ATOM 781 C C . GLN A 1 104 ? 6.039 4.945 4.485 1.00 87.38 104 GLN A C 1
ATOM 783 O O . GLN A 1 104 ? 4.869 4.694 4.203 1.00 87.38 104 GLN A O 1
ATOM 788 N N . GLN A 1 105 ? 6.934 3.982 4.732 1.00 85.06 105 GLN A N 1
ATOM 789 C CA . GLN A 1 105 ? 6.557 2.569 4.805 1.00 85.06 105 GLN A CA 1
ATOM 790 C C . GLN A 1 105 ? 5.598 2.333 5.971 1.00 85.06 105 GLN A C 1
ATOM 792 O O . GLN A 1 105 ? 4.569 1.691 5.782 1.00 85.06 105 GLN A O 1
ATOM 797 N N . SER A 1 106 ? 5.892 2.889 7.151 1.00 87.06 106 SER A N 1
ATOM 798 C CA . SER A 1 106 ? 4.999 2.809 8.312 1.00 87.06 106 SER A CA 1
ATOM 799 C C . SER A 1 106 ? 3.619 3.381 7.995 1.00 87.06 106 SER A C 1
ATOM 801 O O . SER A 1 106 ? 2.625 2.700 8.215 1.00 87.06 106 SER A O 1
ATOM 803 N N . ALA A 1 107 ? 3.546 4.567 7.382 1.00 89.69 107 ALA A N 1
ATOM 804 C CA . ALA A 1 107 ? 2.278 5.168 6.973 1.00 89.69 107 ALA A CA 1
ATOM 805 C C . ALA A 1 107 ? 1.490 4.269 6.007 1.00 89.69 107 ALA A C 1
ATOM 807 O O . ALA A 1 107 ? 0.285 4.094 6.170 1.00 89.69 107 ALA A O 1
ATOM 808 N N . PHE A 1 108 ? 2.169 3.651 5.039 1.00 91.19 108 PHE A N 1
ATOM 809 C CA . PHE A 1 108 ? 1.552 2.699 4.119 1.00 91.19 108 PHE A CA 1
ATOM 810 C C . PHE A 1 108 ? 0.961 1.490 4.860 1.00 91.19 108 PHE A C 1
ATOM 812 O O . PHE A 1 108 ? -0.203 1.151 4.650 1.00 91.19 108 PHE A O 1
ATOM 819 N N . TYR A 1 109 ? 1.740 0.854 5.742 1.00 88.62 109 TYR A N 1
ATOM 820 C CA . TYR A 1 109 ? 1.284 -0.302 6.521 1.00 88.62 109 TYR A CA 1
ATOM 821 C C . TYR A 1 109 ? 0.147 0.051 7.479 1.00 88.62 109 TYR A C 1
ATOM 823 O O . TYR A 1 109 ? -0.792 -0.727 7.622 1.00 88.62 109 TYR A O 1
ATOM 831 N N . GLU A 1 110 ? 0.211 1.214 8.123 1.00 91.06 110 GLU A N 1
ATOM 832 C CA . GLU A 1 110 ? -0.845 1.675 9.018 1.00 91.06 110 GLU A CA 1
ATOM 833 C C . GLU A 1 110 ? -2.162 1.859 8.263 1.00 91.06 110 GLU A C 1
ATOM 835 O O . GLU A 1 110 ? -3.166 1.286 8.672 1.00 91.06 110 GLU A O 1
ATOM 840 N N . ILE A 1 111 ? -2.160 2.578 7.133 1.00 92.25 111 ILE A N 1
ATOM 841 C CA . ILE A 1 111 ? -3.364 2.792 6.311 1.00 92.25 111 ILE A CA 1
ATOM 842 C C . ILE A 1 111 ? -3.923 1.467 5.795 1.00 92.25 111 ILE A C 1
ATOM 844 O O . ILE A 1 111 ? -5.137 1.263 5.807 1.00 92.25 111 ILE A O 1
ATOM 848 N N . LEU A 1 112 ? -3.050 0.549 5.373 1.00 89.44 112 LEU A N 1
ATOM 849 C CA . LEU A 1 112 ? -3.461 -0.755 4.860 1.00 89.44 112 LEU A CA 1
ATOM 850 C C . LEU A 1 112 ? -4.243 -1.582 5.897 1.00 89.44 112 LEU A C 1
ATOM 852 O O . LEU A 1 112 ? -5.132 -2.345 5.518 1.00 89.44 112 LEU A O 1
ATOM 856 N N . ASN A 1 113 ? -3.924 -1.409 7.182 1.00 86.25 113 ASN A N 1
ATOM 857 C CA . ASN A 1 113 ? -4.478 -2.174 8.299 1.00 86.25 113 ASN A CA 1
ATOM 858 C C . ASN A 1 113 ? -5.572 -1.425 9.082 1.00 86.25 113 ASN A C 1
ATOM 860 O O . ASN A 1 113 ? -5.980 -1.885 10.146 1.00 86.25 113 ASN A O 1
ATOM 864 N N . MET A 1 114 ? -6.061 -0.282 8.588 1.00 88.12 114 MET A N 1
ATOM 865 C CA . MET A 1 114 ? -7.142 0.453 9.249 1.00 88.12 114 MET A CA 1
ATOM 866 C C . MET A 1 114 ? -8.484 -0.293 9.117 1.00 88.12 114 MET A C 1
ATOM 868 O O . MET A 1 114 ? -8.946 -0.510 7.992 1.00 88.12 114 MET A O 1
ATOM 872 N N . PRO A 1 115 ? -9.131 -0.675 10.236 1.00 84.81 115 PRO A N 1
ATOM 873 C CA . PRO A 1 115 ? -10.287 -1.574 10.217 1.00 84.81 115 PRO A CA 1
ATOM 874 C C . PRO A 1 115 ? -11.577 -0.914 9.721 1.00 84.81 115 PRO A C 1
ATOM 876 O O . PRO A 1 115 ? -12.441 -1.599 9.181 1.00 84.81 115 PRO A O 1
ATOM 879 N N . ASN A 1 116 ? -11.710 0.405 9.870 1.00 85.31 116 ASN A N 1
ATOM 880 C CA . ASN A 1 116 ? -12.945 1.136 9.574 1.00 85.31 116 ASN A CA 1
ATOM 881 C C . ASN A 1 116 ? -12.884 1.877 8.230 1.00 85.31 116 ASN A C 1
ATOM 883 O O . ASN A 1 116 ? -13.751 2.698 7.945 1.00 85.31 116 ASN A O 1
ATOM 887 N N . LEU A 1 117 ? -11.854 1.631 7.414 1.00 88.69 117 LEU A N 1
ATOM 888 C CA . LEU A 1 117 ? -11.782 2.129 6.042 1.00 88.69 117 LEU A CA 1
ATOM 889 C C . LEU A 1 117 ? -12.216 1.035 5.071 1.00 88.69 117 LEU A C 1
ATOM 891 O O . LEU A 1 117 ? -11.653 -0.068 5.069 1.00 88.69 117 LEU A O 1
ATOM 895 N N . ASN A 1 118 ? -13.164 1.372 4.195 1.00 87.31 118 ASN A N 1
ATOM 896 C CA . ASN A 1 118 ? -13.518 0.500 3.079 1.00 87.31 118 ASN A CA 1
ATOM 897 C C . ASN A 1 118 ? -12.372 0.421 2.048 1.00 87.31 118 ASN A C 1
ATOM 899 O O . ASN A 1 118 ? -11.424 1.213 2.075 1.00 87.31 118 ASN A O 1
ATOM 903 N N . GLU A 1 119 ? -12.448 -0.553 1.140 1.00 85.38 119 GLU A N 1
ATOM 904 C CA . GLU A 1 119 ? -11.381 -0.810 0.165 1.00 85.38 119 GLU A CA 1
ATOM 905 C C . GLU A 1 119 ? -11.098 0.393 -0.740 1.00 85.38 119 GLU A C 1
ATOM 907 O O . GLU A 1 119 ? -9.936 0.694 -0.999 1.00 85.38 119 GLU A O 1
ATOM 912 N N . GLU A 1 120 ? -12.125 1.122 -1.183 1.00 89.94 120 GLU A N 1
ATOM 913 C CA . GLU A 1 120 ? -11.955 2.289 -2.056 1.00 89.94 120 GLU A CA 1
ATOM 914 C C . GLU A 1 120 ? -11.230 3.436 -1.348 1.00 89.94 120 GLU A C 1
ATOM 916 O O . GLU A 1 120 ? -10.295 4.011 -1.902 1.00 89.94 120 GLU A O 1
ATOM 921 N N . GLN A 1 121 ? -11.608 3.738 -0.105 1.00 92.38 121 GLN A N 1
ATOM 922 C CA . GLN A 1 121 ? -10.967 4.769 0.715 1.00 92.38 121 GLN A CA 1
ATOM 923 C C . GLN A 1 121 ? -9.515 4.408 1.010 1.00 92.38 121 GLN A C 1
ATOM 925 O O . GLN A 1 121 ? -8.615 5.229 0.831 1.00 92.38 121 GLN A O 1
ATOM 930 N N . ARG A 1 122 ? -9.280 3.157 1.420 1.00 93.50 122 ARG A N 1
ATOM 931 C CA . ARG A 1 122 ? -7.940 2.632 1.678 1.00 93.50 122 ARG A CA 1
ATOM 932 C C . ARG A 1 122 ? -7.076 2.723 0.427 1.00 93.50 122 ARG A C 1
ATOM 934 O O . ARG A 1 122 ? -5.987 3.287 0.480 1.00 93.50 122 ARG A O 1
ATOM 941 N N . ASN A 1 123 ? -7.574 2.231 -0.706 1.00 87.31 123 ASN A N 1
ATOM 942 C CA . ASN A 1 123 ? -6.868 2.297 -1.980 1.00 87.31 123 ASN A CA 1
ATOM 943 C C . ASN A 1 123 ? -6.612 3.747 -2.401 1.00 87.31 123 ASN A C 1
ATOM 945 O O . ASN A 1 123 ? -5.508 4.040 -2.847 1.00 87.31 123 ASN A O 1
ATOM 949 N N . GLY A 1 124 ? -7.567 4.657 -2.194 1.00 93.50 124 GLY A N 1
ATOM 950 C CA . GLY A 1 124 ? -7.403 6.088 -2.446 1.00 93.50 124 GLY A CA 1
ATOM 951 C C . GLY A 1 124 ? -6.232 6.689 -1.668 1.00 93.50 124 GLY A C 1
ATOM 952 O O . GLY A 1 124 ? -5.331 7.265 -2.272 1.00 93.50 124 GLY A O 1
ATOM 953 N N . PHE A 1 125 ? -6.174 6.484 -0.349 1.00 95.69 125 PHE A N 1
ATOM 954 C CA . PHE A 1 125 ? -5.052 6.962 0.469 1.00 95.69 125 PHE A CA 1
ATOM 955 C C . PHE A 1 125 ? -3.716 6.321 0.078 1.00 95.69 125 PHE A C 1
ATOM 957 O O . PHE A 1 125 ? -2.690 7.000 0.016 1.00 95.69 125 PHE A O 1
ATOM 964 N N . ILE A 1 126 ? -3.717 5.021 -0.219 1.00 90.06 126 ILE A N 1
ATOM 965 C CA . ILE A 1 126 ? -2.521 4.300 -0.658 1.00 90.06 126 ILE A CA 1
ATOM 966 C C . ILE A 1 126 ? -2.012 4.824 -2.009 1.00 90.06 126 ILE A C 1
ATOM 968 O O . ILE A 1 126 ? -0.800 4.912 -2.196 1.00 90.06 126 ILE A O 1
ATOM 972 N N . GLN A 1 127 ? -2.895 5.188 -2.944 1.00 88.94 127 GLN A N 1
ATOM 973 C CA . GLN A 1 127 ? -2.483 5.824 -4.198 1.00 88.94 127 GLN A CA 1
ATOM 974 C C . GLN A 1 127 ? -1.929 7.226 -3.954 1.00 88.94 127 GLN A C 1
ATOM 976 O O . GLN A 1 127 ? -0.835 7.506 -4.427 1.00 88.94 127 GLN A O 1
ATOM 981 N N . SER A 1 128 ? -2.567 8.048 -3.115 1.00 91.81 128 SER A N 1
ATOM 982 C CA . SER A 1 128 ? -2.013 9.358 -2.738 1.00 91.81 128 SER A CA 1
ATOM 983 C C . SER A 1 128 ? -0.600 9.251 -2.147 1.00 91.81 128 SER A C 1
ATOM 985 O O . SER A 1 128 ? 0.268 10.056 -2.475 1.00 91.81 128 SER A O 1
ATOM 987 N N . LEU A 1 129 ? -0.334 8.228 -1.320 1.00 89.31 129 LEU A N 1
ATOM 988 C CA . LEU A 1 129 ? 1.014 7.941 -0.809 1.00 89.31 129 LEU A CA 1
ATOM 989 C C . LEU A 1 129 ? 2.000 7.514 -1.900 1.00 89.31 129 LEU A C 1
ATOM 991 O O . LEU A 1 129 ? 3.186 7.822 -1.799 1.00 89.31 129 LEU A O 1
ATOM 995 N N . LYS A 1 130 ? 1.547 6.763 -2.908 1.00 84.31 130 LYS A N 1
ATOM 996 C CA . LYS A 1 130 ? 2.390 6.353 -4.038 1.00 84.31 130 LYS A CA 1
ATOM 997 C C . LYS A 1 130 ? 2.714 7.534 -4.941 1.00 84.31 130 LYS A C 1
ATOM 999 O O . LYS A 1 130 ? 3.866 7.644 -5.356 1.00 84.31 130 LYS A O 1
ATOM 1004 N N . ASP A 1 131 ? 1.737 8.396 -5.198 1.00 86.75 131 ASP A N 1
ATOM 1005 C CA . ASP A 1 131 ? 1.867 9.572 -6.055 1.00 86.75 131 ASP A CA 1
ATOM 1006 C C . ASP A 1 131 ? 2.805 10.609 -5.427 1.00 86.75 131 ASP A C 1
ATOM 1008 O O . ASP A 1 131 ? 3.730 11.082 -6.090 1.00 86.75 131 ASP A O 1
ATOM 1012 N N . ASP A 1 132 ? 2.636 10.900 -4.130 1.00 85.50 132 ASP A N 1
ATOM 1013 C CA . ASP A 1 132 ? 3.527 11.787 -3.378 1.00 85.50 132 ASP A CA 1
ATOM 1014 C C . ASP A 1 132 ? 3.871 11.241 -1.975 1.00 85.50 132 ASP A C 1
ATOM 1016 O O . ASP A 1 132 ? 3.235 11.586 -0.969 1.00 85.50 132 ASP A O 1
ATOM 1020 N N . PRO A 1 133 ? 4.956 10.452 -1.859 1.00 85.19 133 PRO A N 1
ATOM 1021 C CA . PRO A 1 133 ? 5.431 9.936 -0.577 1.00 85.19 133 PRO A CA 1
ATOM 1022 C C . PRO A 1 133 ? 5.778 11.025 0.451 1.00 85.19 133 PRO A C 1
ATOM 1024 O O . PRO A 1 133 ? 5.789 10.764 1.660 1.00 85.19 133 PRO A O 1
ATOM 1027 N N . SER A 1 134 ? 6.104 12.249 0.017 1.00 86.94 134 SER A N 1
ATOM 1028 C CA . SER A 1 134 ? 6.459 13.336 0.940 1.00 86.94 134 SER A CA 1
ATOM 1029 C C . SER A 1 134 ? 5.274 13.772 1.809 1.00 86.94 134 SER A C 1
ATOM 1031 O O . SER A 1 134 ? 5.481 14.260 2.918 1.00 86.94 134 SER A O 1
ATOM 1033 N N . GLN A 1 135 ? 4.041 13.497 1.368 1.00 90.62 135 GLN A N 1
ATOM 1034 C CA . GLN A 1 135 ? 2.803 13.807 2.090 1.00 90.62 135 GLN A CA 1
ATOM 1035 C C . GLN A 1 135 ? 2.391 12.731 3.098 1.00 90.62 135 GLN A C 1
ATOM 1037 O O . GLN A 1 135 ? 1.294 12.802 3.650 1.00 90.62 135 GLN A O 1
ATOM 1042 N N . SER A 1 136 ? 3.248 11.743 3.369 1.00 91.31 136 SER A N 1
ATOM 1043 C CA . SER A 1 136 ? 2.898 10.602 4.225 1.00 91.31 136 SER A CA 1
ATOM 1044 C C . SER A 1 136 ? 2.300 10.970 5.582 1.00 91.31 136 SER A C 1
ATOM 1046 O O . SER A 1 136 ? 1.304 10.372 5.979 1.00 91.31 136 SER A O 1
ATOM 1048 N N . THR A 1 137 ? 2.828 11.992 6.258 1.00 91.31 137 THR A N 1
ATOM 1049 C CA . THR A 1 137 ? 2.281 12.480 7.534 1.00 91.31 137 THR A CA 1
ATOM 1050 C C . THR A 1 137 ? 0.858 13.026 7.393 1.00 91.31 137 THR A C 1
ATOM 1052 O O . THR A 1 137 ? 0.002 12.720 8.221 1.00 91.31 137 THR A O 1
ATOM 1055 N N . ASN A 1 138 ? 0.592 13.804 6.341 1.00 94.00 138 ASN A N 1
ATOM 1056 C CA . ASN A 1 138 ? -0.718 14.413 6.105 1.00 94.00 138 ASN A CA 1
ATOM 1057 C C . ASN A 1 138 ? -1.750 13.348 5.716 1.00 94.00 138 ASN A C 1
ATOM 1059 O O . ASN A 1 138 ? -2.810 13.259 6.333 1.00 94.00 138 ASN A O 1
ATOM 1063 N N . VAL A 1 139 ? -1.399 12.483 4.759 1.00 95.19 139 VAL A N 1
ATOM 1064 C CA . VAL A 1 139 ? -2.271 11.405 4.270 1.00 95.19 139 VAL A CA 1
ATOM 1065 C C . VAL A 1 139 ? -2.610 10.415 5.388 1.00 95.19 139 VAL A C 1
ATOM 1067 O O . VAL A 1 139 ? -3.770 10.040 5.548 1.00 95.19 139 VAL A O 1
ATOM 1070 N N . LEU A 1 140 ? -1.628 10.033 6.213 1.00 94.62 140 LEU A N 1
ATOM 1071 C CA . LEU A 1 140 ? -1.864 9.169 7.372 1.00 94.62 140 LEU A CA 1
ATOM 1072 C C . LEU A 1 140 ? -2.798 9.826 8.397 1.00 94.62 140 LEU A C 1
ATOM 1074 O O . LEU A 1 140 ? -3.675 9.156 8.939 1.00 94.62 140 LEU A O 1
ATOM 1078 N N . GLY A 1 141 ? -2.629 11.125 8.663 1.00 94.75 141 GLY A N 1
ATOM 1079 C CA . GLY A 1 141 ? -3.485 11.871 9.586 1.00 94.75 141 GLY A CA 1
ATOM 1080 C C . GLY A 1 141 ? -4.945 11.925 9.129 1.00 94.75 141 GLY A C 1
ATOM 1081 O O . GLY A 1 141 ? -5.854 11.695 9.928 1.00 94.75 141 GLY A O 1
ATOM 1082 N N . GLU A 1 142 ? -5.179 12.167 7.839 1.00 96.06 142 GLU A N 1
ATOM 1083 C CA . GLU A 1 142 ? -6.525 12.147 7.254 1.00 96.06 142 GLU A CA 1
ATOM 1084 C C . GLU A 1 142 ? -7.154 10.754 7.306 1.00 96.06 142 GLU A C 1
ATOM 1086 O O . GLU A 1 142 ? -8.307 10.619 7.725 1.00 96.06 142 GLU A O 1
ATOM 1091 N N . ALA A 1 143 ? -6.388 9.717 6.956 1.00 94.62 143 ALA A N 1
ATOM 1092 C CA . ALA A 1 143 ? -6.839 8.334 7.024 1.00 94.62 143 ALA A CA 1
ATOM 1093 C C . ALA A 1 143 ? -7.227 7.932 8.455 1.00 94.62 143 ALA A C 1
ATOM 1095 O O . ALA A 1 143 ? -8.309 7.382 8.655 1.00 94.62 143 ALA A O 1
ATOM 1096 N N . LYS A 1 144 ? -6.409 8.279 9.462 1.00 92.31 144 LYS A N 1
ATOM 1097 C CA . LYS A 1 144 ? -6.715 8.031 10.883 1.00 92.31 144 LYS A CA 1
ATOM 1098 C C . LYS A 1 144 ? -7.996 8.725 11.314 1.00 92.31 144 LYS A C 1
ATOM 1100 O O . LYS A 1 144 ? -8.889 8.078 11.849 1.00 92.31 144 LYS A O 1
ATOM 1105 N N . LYS A 1 145 ? -8.129 10.017 11.013 1.00 93.12 145 LYS A N 1
ATOM 1106 C CA . LYS A 1 145 ? -9.329 10.789 11.351 1.00 93.12 145 LYS A CA 1
ATOM 1107 C C . LYS A 1 145 ? -10.582 10.193 10.711 1.00 93.12 145 LYS A C 1
ATOM 1109 O O . LYS A 1 145 ? -11.636 10.129 11.347 1.00 93.12 145 LYS A O 1
ATOM 1114 N N . LEU A 1 146 ? -10.486 9.761 9.454 1.00 92.69 146 LEU A N 1
ATOM 1115 C CA . LEU A 1 146 ? -11.595 9.129 8.753 1.00 92.69 146 LEU A CA 1
ATOM 1116 C C . LEU A 1 146 ? -11.926 7.750 9.348 1.00 92.69 146 LEU A C 1
ATOM 1118 O O . LEU A 1 146 ? -13.094 7.453 9.586 1.00 92.69 146 LEU A O 1
ATOM 1122 N N . ASN A 1 147 ? -10.909 6.948 9.661 1.00 88.38 147 ASN A N 1
ATOM 1123 C CA . ASN A 1 147 ? -11.052 5.656 10.328 1.00 88.38 147 ASN A CA 1
ATOM 1124 C C . ASN A 1 147 ? -11.689 5.790 11.723 1.00 88.38 147 ASN A C 1
ATOM 1126 O O . ASN A 1 147 ? -12.530 4.982 12.099 1.00 88.38 147 ASN A O 1
ATOM 1130 N N . GLU A 1 148 ? -11.324 6.815 12.493 1.00 86.06 148 GLU A N 1
ATOM 1131 C CA . GLU A 1 148 ? -11.923 7.113 13.801 1.00 86.06 148 GLU A CA 1
ATOM 1132 C C . GLU A 1 148 ? -13.380 7.561 13.673 1.00 86.06 148 GLU A C 1
ATOM 1134 O O . GLU A 1 148 ? -14.242 7.130 14.433 1.00 86.06 148 GLU A O 1
ATOM 1139 N N . SER A 1 149 ? -13.689 8.415 12.695 1.00 84.19 149 SER A N 1
ATOM 1140 C CA . SER A 1 149 ? -15.057 8.914 12.505 1.00 84.19 149 SER A CA 1
ATOM 1141 C C . SER A 1 149 ? -16.018 7.863 11.948 1.00 84.19 149 SER A C 1
ATOM 1143 O O . SER A 1 149 ? -17.221 7.965 12.205 1.00 84.19 149 SER A O 1
ATOM 1145 N N . GLN A 1 150 ? -15.490 6.861 11.241 1.00 81.00 150 GLN A N 1
ATOM 1146 C CA . GLN A 1 150 ? -16.211 5.672 10.781 1.00 81.00 150 GLN A CA 1
ATOM 1147 C C . GLN A 1 150 ? -16.165 4.506 11.767 1.00 81.00 150 GLN A C 1
ATOM 1149 O O . GLN A 1 150 ? -16.816 3.490 11.524 1.00 81.00 150 GLN A O 1
ATOM 1154 N N . ALA A 1 151 ? -15.419 4.628 12.870 1.00 77.88 151 ALA A N 1
ATOM 1155 C CA . ALA A 1 151 ? -15.446 3.611 13.903 1.00 77.88 151 ALA A CA 1
ATOM 1156 C C . ALA A 1 151 ? -16.896 3.394 14.355 1.00 77.88 151 ALA A C 1
ATOM 1158 O O . ALA A 1 151 ? -17.647 4.375 14.453 1.00 77.88 151 ALA A O 1
ATOM 1159 N N . PRO A 1 152 ? -17.305 2.141 14.621 1.00 63.72 152 PRO A N 1
ATOM 1160 C CA . PRO A 1 152 ? -18.623 1.853 15.152 1.00 63.72 152 PRO A CA 1
ATOM 1161 C C . PRO A 1 152 ? -18.852 2.712 16.393 1.00 63.72 152 PRO A C 1
ATOM 1163 O O . PRO A 1 152 ? -18.264 2.480 17.449 1.00 63.72 152 PRO A O 1
ATOM 1166 N N . LYS A 1 153 ? -19.688 3.741 16.264 1.00 60.06 153 LYS A N 1
ATOM 1167 C CA . LYS A 1 153 ? -20.133 4.501 17.422 1.00 60.06 153 LYS A CA 1
ATOM 1168 C C . LYS A 1 153 ? -21.103 3.588 18.136 1.00 60.06 153 LYS A C 1
ATOM 1170 O O . LYS A 1 153 ? -22.092 3.154 17.550 1.00 60.06 153 LYS A O 1
ATOM 1175 N N . ALA A 1 154 ? -20.785 3.233 19.373 1.00 54.78 154 ALA A N 1
ATOM 1176 C CA . ALA A 1 154 ? -21.759 2.568 20.206 1.00 54.78 154 ALA A CA 1
ATOM 1177 C C . ALA A 1 154 ? -22.981 3.497 20.290 1.00 54.78 154 ALA A C 1
ATOM 1179 O O . ALA A 1 154 ? -22.870 4.596 20.823 1.00 54.78 154 ALA A O 1
ATOM 1180 N N . ASP A 1 155 ? -24.142 3.048 19.812 1.00 54.78 155 ASP A N 1
ATOM 1181 C CA . ASP A 1 155 ? -25.453 3.676 20.072 1.00 54.78 155 ASP A CA 1
ATOM 1182 C C . ASP A 1 155 ? -25.837 3.638 21.567 1.00 54.78 155 ASP A C 1
ATOM 1184 O O . ASP A 1 155 ? -26.965 3.923 21.964 1.00 54.78 155 ASP A O 1
ATOM 1188 N N . ASN A 1 156 ? -24.887 3.285 22.427 1.00 56.81 156 ASN A N 1
ATOM 1189 C CA . ASN A 1 156 ? -25.051 3.238 23.855 1.00 56.81 156 ASN A CA 1
ATOM 1190 C C . ASN A 1 156 ? -24.569 4.556 24.446 1.00 56.81 156 ASN A C 1
ATOM 1192 O O . ASN A 1 156 ? -23.529 5.091 24.060 1.00 56.81 156 ASN A O 1
ATOM 1196 N N . ASN A 1 157 ? -25.321 5.061 25.419 1.00 71.19 157 ASN A N 1
ATOM 1197 C CA . ASN A 1 157 ? -24.995 6.246 26.204 1.00 71.19 157 ASN A CA 1
ATOM 1198 C C . ASN A 1 157 ? -23.812 5.973 27.157 1.00 71.19 157 ASN A C 1
ATOM 1200 O O . ASN A 1 157 ? -23.940 6.080 28.375 1.00 71.19 157 ASN A O 1
ATOM 1204 N N . PHE A 1 158 ? -22.680 5.538 26.604 1.00 81.12 158 PHE A N 1
ATOM 1205 C CA . PHE A 1 158 ? -21.463 5.237 27.336 1.00 81.12 158 PHE A CA 1
ATOM 1206 C C . PHE A 1 158 ? -20.836 6.527 27.843 1.00 81.12 158 PHE A C 1
ATOM 1208 O O . PHE A 1 158 ? -20.657 7.489 27.088 1.00 81.12 158 PHE A O 1
ATOM 1215 N N . ASN A 1 159 ? -20.451 6.520 29.116 1.00 84.31 159 ASN A N 1
ATOM 1216 C CA . ASN A 1 159 ? -19.550 7.529 29.651 1.00 84.31 159 ASN A CA 1
ATOM 1217 C C . ASN A 1 159 ? -18.148 7.380 29.027 1.00 84.31 159 ASN A C 1
ATOM 1219 O O . ASN A 1 159 ? -17.869 6.461 28.252 1.00 84.31 159 ASN A O 1
ATOM 1223 N N . LYS A 1 160 ? -17.251 8.314 29.338 1.00 84.38 160 LYS A N 1
ATOM 1224 C CA . LYS A 1 160 ? -15.935 8.382 28.698 1.00 84.38 160 LYS A CA 1
ATOM 1225 C C . LYS A 1 160 ? -15.097 7.127 28.963 1.00 84.38 160 LYS A C 1
ATOM 1227 O O . LYS A 1 160 ? -14.425 6.642 28.060 1.00 84.38 160 LYS A O 1
ATOM 1232 N N . GLU A 1 161 ? -15.177 6.578 30.170 1.00 85.31 161 GLU A N 1
ATOM 1233 C CA . GLU A 1 161 ? -14.458 5.369 30.574 1.00 85.31 161 GLU A CA 1
ATOM 1234 C C . GLU A 1 161 ? -14.962 4.127 29.822 1.00 85.31 161 GLU A C 1
ATOM 1236 O O . GLU A 1 161 ? -14.172 3.297 29.379 1.00 85.31 161 GLU A O 1
ATOM 1241 N N . GLN A 1 162 ? -16.273 4.020 29.616 1.00 88.12 162 GLN A N 1
ATOM 1242 C CA . GLN A 1 162 ? -16.906 2.936 28.860 1.00 88.12 162 GLN A CA 1
ATOM 1243 C C . GLN A 1 162 ? -16.601 3.015 27.365 1.00 88.12 162 GLN A C 1
ATOM 1245 O O . GLN A 1 162 ? -16.338 1.991 26.736 1.00 88.12 162 GLN A O 1
ATOM 1250 N N . GLN A 1 163 ? -16.590 4.225 26.797 1.00 84.75 163 GLN A N 1
ATOM 1251 C CA . GLN A 1 163 ? -16.159 4.427 25.415 1.00 84.75 163 GLN A CA 1
ATOM 1252 C C . GLN A 1 163 ? -14.700 4.009 25.234 1.00 84.75 163 GLN A C 1
ATOM 1254 O O . GLN A 1 163 ? -14.397 3.302 24.279 1.00 84.75 163 GLN A O 1
ATOM 1259 N N . ASN A 1 164 ? -13.814 4.386 26.162 1.00 86.69 164 ASN A N 1
ATOM 1260 C CA . ASN A 1 164 ? -12.411 3.978 26.110 1.00 86.69 164 ASN A CA 1
ATOM 1261 C C . ASN A 1 164 ? -12.271 2.450 26.126 1.00 86.69 164 ASN A C 1
ATOM 1263 O O . ASN A 1 164 ? -11.629 1.901 25.236 1.00 86.69 164 ASN A O 1
ATOM 1267 N N . ALA A 1 165 ? -12.944 1.761 27.054 1.00 88.94 165 ALA A N 1
ATOM 1268 C CA . ALA A 1 165 ? -12.925 0.299 27.107 1.00 88.94 165 ALA A CA 1
ATOM 1269 C C . ALA A 1 165 ? -13.449 -0.342 25.811 1.00 88.94 165 ALA A C 1
ATOM 1271 O O . ALA A 1 165 ? -12.851 -1.286 25.302 1.00 88.94 165 ALA A O 1
ATOM 1272 N N . PHE A 1 166 ? -14.525 0.202 25.231 1.00 89.38 166 PHE A N 1
ATOM 1273 C CA . PHE A 1 166 ? -15.052 -0.257 23.945 1.00 89.38 166 PHE A CA 1
ATOM 1274 C C . PHE A 1 166 ? -14.008 -0.129 22.829 1.00 89.38 166 PHE A C 1
ATOM 1276 O O . PHE A 1 166 ? -13.796 -1.076 22.075 1.00 89.38 166 PHE A O 1
ATOM 1283 N N . TYR A 1 167 ? -13.330 1.020 22.735 1.00 87.38 167 TYR A N 1
ATOM 1284 C CA . TYR A 1 167 ? -12.287 1.244 21.733 1.00 87.38 167 TYR A CA 1
ATOM 1285 C C . TYR A 1 167 ? -11.057 0.358 21.944 1.00 87.38 167 TYR A C 1
ATOM 1287 O O . TYR A 1 167 ? -10.482 -0.111 20.961 1.00 87.38 167 TYR A O 1
ATOM 1295 N N . GLU A 1 168 ? -10.646 0.126 23.188 1.00 88.75 168 GLU A N 1
ATOM 1296 C CA . GLU A 1 168 ? -9.500 -0.731 23.497 1.00 88.75 168 GLU A CA 1
ATOM 1297 C C 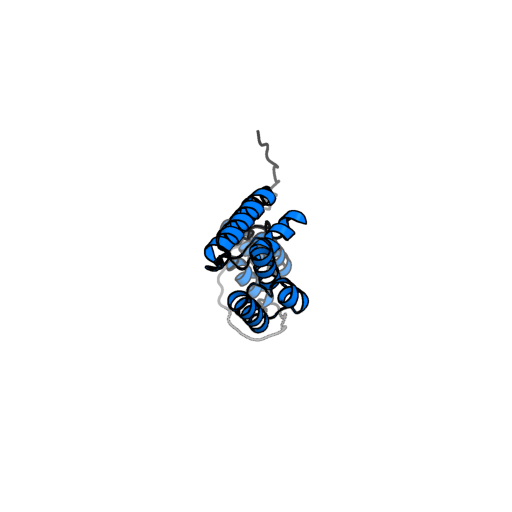. GLU A 1 168 ? -9.782 -2.193 23.136 1.00 88.75 168 GLU A C 1
ATOM 1299 O O . GLU A 1 168 ? -8.997 -2.799 22.407 1.00 88.75 168 GLU A O 1
ATOM 1304 N N . ILE A 1 169 ? -10.942 -2.727 23.533 1.00 89.88 169 ILE A N 1
ATOM 1305 C CA . ILE A 1 169 ? -11.371 -4.090 23.181 1.00 89.88 169 ILE A CA 1
ATOM 1306 C C . ILE A 1 169 ? -11.490 -4.243 21.659 1.00 89.88 169 ILE A C 1
ATOM 1308 O O . ILE A 1 169 ? -11.019 -5.229 21.089 1.00 89.88 169 ILE A O 1
ATOM 1312 N N . LEU A 1 170 ? -12.079 -3.255 20.975 1.00 87.06 170 LEU A N 1
ATOM 1313 C CA . LEU A 1 170 ? -12.264 -3.294 19.523 1.00 87.06 170 LEU A CA 1
ATOM 1314 C C . LEU A 1 170 ? -10.928 -3.361 18.761 1.00 87.06 170 LEU A C 1
ATOM 1316 O O . LEU A 1 170 ? -10.850 -4.014 17.722 1.00 87.06 170 LEU A O 1
ATOM 1320 N N . ASN A 1 171 ? -9.883 -2.704 19.269 1.00 85.62 171 ASN A N 1
ATOM 1321 C CA . ASN A 1 171 ? -8.584 -2.598 18.598 1.00 85.62 171 ASN A CA 1
ATOM 1322 C C . ASN A 1 171 ? -7.521 -3.560 19.149 1.00 85.62 171 ASN A C 1
ATOM 1324 O O . ASN A 1 171 ? -6.355 -3.466 18.760 1.00 85.62 171 ASN A O 1
ATOM 1328 N N . MET A 1 172 ? -7.887 -4.480 20.044 1.00 87.31 172 MET A N 1
ATOM 1329 C CA . MET A 1 172 ? -6.918 -5.373 20.664 1.00 87.31 172 MET A CA 1
ATOM 1330 C C . MET A 1 172 ? -6.407 -6.419 19.650 1.00 87.31 172 MET A C 1
ATOM 1332 O O . MET A 1 172 ? -7.206 -7.195 19.111 1.00 87.31 172 MET A O 1
ATOM 1336 N N . PRO A 1 173 ? -5.087 -6.482 19.376 1.00 82.38 173 PRO A N 1
ATOM 1337 C CA . PRO A 1 173 ? -4.536 -7.371 18.349 1.00 82.38 173 PRO A CA 1
ATOM 1338 C C . PRO A 1 173 ? -4.531 -8.846 18.770 1.00 82.38 173 PRO A C 1
ATOM 1340 O O . PRO A 1 173 ? -4.425 -9.728 17.922 1.00 82.38 173 PRO A O 1
ATOM 1343 N N . ASN A 1 174 ? -4.646 -9.112 20.073 1.00 88.19 174 ASN A N 1
ATOM 1344 C CA . ASN A 1 174 ? -4.563 -10.452 20.656 1.00 88.19 174 ASN A CA 1
ATOM 1345 C C . ASN A 1 174 ? -5.909 -11.195 20.619 1.00 88.19 174 ASN A C 1
ATOM 1347 O O . ASN A 1 174 ? -5.956 -12.388 20.910 1.00 88.19 174 ASN A O 1
ATOM 1351 N N . LEU A 1 175 ? -6.991 -10.492 20.270 1.00 88.62 175 LEU A N 1
ATOM 1352 C CA . LEU A 1 175 ? -8.337 -11.039 20.191 1.00 88.62 175 LEU A CA 1
ATOM 1353 C C . LEU A 1 175 ? -8.679 -11.423 18.756 1.00 88.62 175 LEU A C 1
ATOM 1355 O O . LEU A 1 175 ? -8.541 -10.615 17.830 1.00 88.62 175 LEU A O 1
ATOM 1359 N N . ASN A 1 176 ? -9.198 -12.639 18.584 1.00 89.12 176 ASN A N 1
ATOM 1360 C CA . ASN A 1 176 ? -9.853 -13.003 17.333 1.00 89.12 176 ASN A CA 1
ATOM 1361 C C . ASN A 1 176 ? -11.220 -12.294 17.209 1.00 89.12 176 ASN A C 1
ATOM 1363 O O . ASN A 1 176 ? -11.736 -11.724 18.173 1.00 89.12 176 ASN A O 1
ATOM 1367 N N . GLU A 1 177 ? -11.807 -12.303 16.010 1.00 80.00 177 GLU A N 1
ATOM 1368 C CA . GLU A 1 177 ? -13.055 -11.573 15.739 1.00 80.00 177 GLU A CA 1
ATOM 1369 C C . GLU A 1 177 ? -14.227 -12.037 16.613 1.00 80.00 177 GLU A C 1
ATOM 1371 O O . GLU A 1 177 ? -15.019 -11.211 17.060 1.00 80.00 177 GLU A O 1
ATOM 1376 N N . GLU A 1 178 ? -14.326 -13.335 16.902 1.00 87.12 178 GLU A N 1
ATOM 1377 C CA . GLU A 1 178 ? -15.411 -13.901 17.706 1.00 87.12 178 GLU A CA 1
ATOM 1378 C C . GLU A 1 178 ? -15.300 -13.476 19.176 1.00 87.12 178 GLU A C 1
ATOM 1380 O O . GLU A 1 178 ? -16.275 -13.003 19.758 1.00 87.12 178 GLU A O 1
ATOM 1385 N N . GLN A 1 179 ? -14.096 -13.548 19.750 1.00 89.62 179 GLN A N 1
ATOM 1386 C CA . GLN A 1 179 ? -13.813 -13.081 21.109 1.00 89.62 179 GLN A CA 1
ATOM 1387 C C . GLN A 1 179 ? -14.072 -11.583 21.241 1.00 89.62 179 GLN A C 1
ATOM 1389 O O . GLN A 1 179 ? -14.760 -11.151 22.164 1.00 89.62 179 GLN A O 1
ATOM 1394 N N . ARG A 1 180 ? -13.570 -10.790 20.287 1.00 92.50 180 ARG A N 1
ATOM 1395 C CA . ARG A 1 180 ? -13.796 -9.343 20.249 1.00 92.50 180 ARG A CA 1
ATOM 1396 C C . ARG A 1 180 ? -15.285 -9.027 20.215 1.00 92.50 180 ARG A C 1
ATOM 1398 O O . ARG A 1 180 ? -15.754 -8.227 21.017 1.00 92.50 180 ARG A O 1
ATOM 1405 N N . ASN A 1 181 ? -16.036 -9.670 19.324 1.00 84.56 181 ASN A N 1
ATOM 1406 C CA . ASN A 1 181 ? -17.478 -9.464 19.223 1.00 84.56 181 ASN A CA 1
ATOM 1407 C C . ASN A 1 181 ? -18.203 -9.881 20.510 1.00 84.56 181 ASN A C 1
ATOM 1409 O O . ASN A 1 181 ? -19.120 -9.179 20.930 1.00 84.56 181 ASN A O 1
ATOM 1413 N N . GLY A 1 182 ? -17.757 -10.958 21.164 1.00 92.31 182 GLY A N 1
ATOM 1414 C CA . GLY A 1 182 ? -18.251 -11.387 22.471 1.00 92.31 182 GLY A CA 1
ATOM 1415 C C . GLY A 1 182 ? -18.050 -10.325 23.554 1.00 92.31 182 GLY A C 1
ATOM 1416 O O . GLY A 1 182 ? -19.021 -9.896 24.170 1.00 92.31 182 GLY A O 1
ATOM 1417 N N . PHE A 1 183 ? -16.821 -9.833 23.739 1.00 94.06 183 PHE A N 1
ATOM 1418 C CA . PHE A 1 183 ? -16.523 -8.784 24.724 1.00 94.06 183 PHE A CA 1
ATOM 1419 C C . PHE A 1 183 ? -17.264 -7.480 24.438 1.00 94.06 183 PHE A C 1
ATOM 1421 O O . PHE A 1 183 ? -17.809 -6.858 25.349 1.00 94.06 183 PHE A O 1
ATOM 1428 N N . ILE A 1 184 ? -17.324 -7.078 23.168 1.00 90.00 184 ILE A N 1
ATOM 1429 C CA . ILE A 1 184 ? -18.065 -5.891 22.752 1.00 90.00 184 ILE A CA 1
ATOM 1430 C C . ILE A 1 184 ? -19.553 -6.050 23.063 1.00 90.00 184 ILE A C 1
ATOM 1432 O O . ILE A 1 184 ? -20.174 -5.091 23.513 1.00 90.00 184 ILE A O 1
ATOM 1436 N N . GLN A 1 185 ? -20.131 -7.234 22.861 1.00 88.19 185 GLN A N 1
ATOM 1437 C CA . GLN A 1 185 ? -21.530 -7.475 23.192 1.00 88.19 185 GLN A CA 1
ATOM 1438 C C . GLN A 1 185 ? -21.767 -7.459 24.706 1.00 88.19 185 GLN A C 1
ATOM 1440 O O . GLN A 1 185 ? -22.648 -6.731 25.152 1.00 88.19 185 GLN A O 1
ATOM 1445 N N . SER A 1 186 ? -20.924 -8.129 25.498 1.00 92.50 186 SER A N 1
ATOM 1446 C CA . SER A 1 186 ? -20.985 -8.069 26.967 1.00 92.50 186 SER A CA 1
ATOM 1447 C C . SER A 1 186 ? -20.886 -6.633 27.492 1.00 92.50 186 SER A C 1
ATOM 1449 O O . SER A 1 186 ? -21.602 -6.259 28.416 1.00 92.50 186 SER A O 1
ATOM 1451 N N . LEU A 1 187 ? -20.041 -5.801 26.872 1.00 89.44 187 LEU A N 1
ATOM 1452 C CA . LEU A 1 187 ? -19.896 -4.391 27.232 1.00 89.44 187 LEU A CA 1
ATOM 1453 C C . LEU A 1 187 ? -21.131 -3.556 26.870 1.00 89.44 187 LEU A C 1
ATOM 1455 O O . LEU A 1 187 ? -21.440 -2.586 27.558 1.00 89.44 187 LEU A O 1
ATOM 1459 N N . LYS A 1 188 ? -21.831 -3.900 25.785 1.00 84.56 188 LYS A N 1
ATOM 1460 C CA . LYS A 1 188 ? -23.112 -3.272 25.431 1.00 84.56 188 LYS A CA 1
ATOM 1461 C C . LYS A 1 188 ? -24.227 -3.698 26.383 1.00 84.56 188 LYS A C 1
ATOM 1463 O O . LYS A 1 188 ? -25.049 -2.856 26.732 1.00 84.56 188 LYS A O 1
ATOM 1468 N N . ASP A 1 189 ? -24.233 -4.963 26.794 1.00 88.06 189 ASP A N 1
ATOM 1469 C CA . ASP A 1 189 ? -25.253 -5.531 27.676 1.00 88.06 189 ASP A CA 1
ATOM 1470 C C . ASP A 1 189 ? -25.117 -5.003 29.118 1.00 88.06 189 ASP A C 1
ATOM 1472 O O . ASP A 1 189 ? -26.121 -4.642 29.734 1.00 88.06 189 ASP A O 1
ATOM 1476 N N . ASP A 1 190 ? -23.888 -4.885 29.640 1.00 89.69 190 ASP A N 1
ATOM 1477 C CA . ASP A 1 190 ? -23.604 -4.251 30.935 1.00 89.69 190 ASP A CA 1
ATOM 1478 C C . ASP A 1 190 ? -22.374 -3.321 30.874 1.00 89.69 190 ASP A C 1
ATOM 1480 O O . ASP A 1 190 ? -21.241 -3.717 31.176 1.00 89.69 190 ASP A O 1
ATOM 1484 N N . PRO A 1 191 ? -22.583 -2.028 30.569 1.00 88.00 191 PRO A N 1
ATOM 1485 C CA . PRO A 1 191 ? -21.495 -1.060 30.454 1.00 88.00 191 PRO A CA 1
ATOM 1486 C C . PRO A 1 191 ? -20.799 -0.778 31.790 1.00 88.00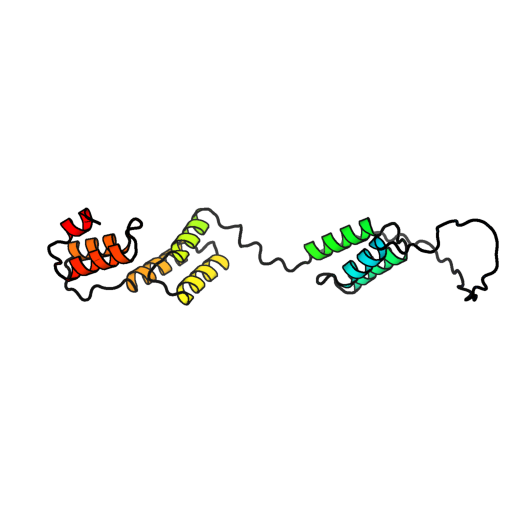 191 PRO A C 1
ATOM 1488 O O . PRO A 1 191 ? -19.691 -0.242 31.813 1.00 88.00 191 PRO A O 1
ATOM 1491 N N . SER A 1 192 ? -21.422 -1.100 32.929 1.00 89.69 192 SER A N 1
ATOM 1492 C CA . SER A 1 192 ? -20.797 -0.900 34.242 1.00 89.69 192 SER A CA 1
ATOM 1493 C C . SER A 1 192 ? -19.597 -1.829 34.465 1.00 89.69 192 SER A C 1
ATOM 1495 O O . SER A 1 192 ? -18.719 -1.509 35.265 1.00 89.69 192 SER A O 1
ATOM 1497 N N . GLN A 1 193 ? -19.512 -2.925 33.701 1.00 92.88 193 GLN A N 1
ATOM 1498 C CA . GLN A 1 193 ? -18.419 -3.900 33.751 1.00 92.88 193 GLN A CA 1
ATOM 1499 C C . GLN A 1 193 ? -17.224 -3.533 32.866 1.00 92.88 193 GLN A C 1
ATOM 1501 O O . GLN A 1 193 ? -16.322 -4.351 32.698 1.00 92.88 193 GLN A O 1
ATOM 1506 N N . SER A 1 194 ? -17.174 -2.321 32.308 1.00 91.88 194 SER A N 1
ATOM 1507 C CA . SER A 1 194 ? -16.146 -1.928 31.339 1.00 91.88 194 SER A CA 1
ATOM 1508 C C . SER A 1 194 ? -14.709 -2.177 31.801 1.00 91.88 194 SER A C 1
ATOM 1510 O O . SER A 1 194 ? -13.904 -2.682 31.025 1.00 91.88 194 SER A O 1
ATOM 1512 N N . ALA A 1 195 ? -14.395 -1.896 33.068 1.00 91.62 195 ALA A N 1
ATOM 1513 C CA . ALA A 1 195 ? -13.068 -2.137 33.633 1.00 91.62 195 ALA A CA 1
ATOM 1514 C C . ALA A 1 195 ? -12.736 -3.634 33.771 1.00 91.62 195 ALA A C 1
ATOM 1516 O O . ALA A 1 195 ? -11.594 -4.027 33.549 1.00 91.62 195 ALA A O 1
ATOM 1517 N N . ASN A 1 196 ? -13.724 -4.464 34.118 1.00 94.62 196 ASN A N 1
ATOM 1518 C CA . ASN A 1 196 ? -13.533 -5.906 34.281 1.00 94.62 196 ASN A CA 1
ATOM 1519 C C . ASN A 1 196 ? -13.384 -6.592 32.919 1.00 94.62 196 ASN A C 1
ATOM 1521 O O . ASN A 1 196 ? -12.454 -7.366 32.728 1.00 94.62 196 ASN A O 1
ATOM 1525 N N . LEU A 1 197 ? -14.246 -6.246 31.958 1.00 92.88 197 LEU A N 1
ATOM 1526 C CA . LEU A 1 197 ? -14.200 -6.787 30.599 1.00 92.88 197 LEU A CA 1
ATOM 1527 C C . LEU A 1 197 ? -12.910 -6.399 29.874 1.00 92.88 197 LEU A C 1
ATOM 1529 O O . LEU A 1 197 ? -12.348 -7.217 29.159 1.00 92.88 197 LEU A O 1
ATOM 1533 N N . LEU A 1 198 ? -12.415 -5.175 30.085 1.00 92.12 198 LEU A N 1
ATOM 1534 C CA . LEU A 1 198 ? -11.135 -4.741 29.527 1.00 92.12 198 LEU A CA 1
ATOM 1535 C C . LEU A 1 198 ? -9.942 -5.493 30.134 1.00 92.12 198 LEU A C 1
ATOM 1537 O O . LEU A 1 198 ? -8.957 -5.711 29.444 1.00 92.12 198 LEU A O 1
ATOM 1541 N N . ALA A 1 199 ? -10.014 -5.870 31.414 1.00 91.88 199 ALA A N 1
ATOM 1542 C CA . ALA A 1 199 ? -8.964 -6.650 32.068 1.00 91.88 199 ALA A CA 1
ATOM 1543 C C . ALA A 1 199 ? -8.994 -8.144 31.690 1.00 91.88 199 ALA A C 1
ATOM 1545 O O . ALA A 1 199 ? -7.990 -8.833 31.862 1.00 91.88 199 ALA A O 1
ATOM 1546 N N . GLU A 1 200 ? -10.146 -8.644 31.239 1.00 90.88 200 GLU A N 1
ATOM 1547 C CA . GLU A 1 200 ? -10.346 -10.030 30.802 1.00 90.88 200 GLU A CA 1
ATOM 1548 C C . GLU A 1 200 ? -10.026 -10.245 29.312 1.00 90.88 200 GLU A C 1
ATOM 1550 O O . GLU A 1 200 ? -9.623 -11.346 28.929 1.00 90.88 200 GLU A O 1
ATOM 1555 N N . ALA A 1 201 ? -10.208 -9.202 28.497 1.00 85.12 201 ALA A N 1
ATOM 1556 C CA . ALA A 1 201 ? -9.862 -9.138 27.077 1.00 85.12 201 ALA A CA 1
ATOM 1557 C C . ALA A 1 201 ? -8.341 -9.155 26.833 1.00 85.12 201 ALA A C 1
ATOM 1559 O O . ALA A 1 201 ? -7.917 -9.872 25.894 1.00 85.12 201 ALA A O 1
#

Secondary structure (DSSP, 8-state):
-----------------------------S-----SS---HHHHHHHHHHHT-TTS-HHHHHHHHHHHHH-GGGHHHHHHHHHHHHHHHS----TTTT---HHHHHHHHHHHT-TT--HHHHHHHHHHHHH-GGGHHHHHHHHHHHHHHTS---SS---HHHHHHHHHHHT-TTS-HHHHHHHHHHHHH-GGGHHHHHHH-

pLDDT: mean 77.1, std 19.48, range [32.5, 96.06]

Organism: Staphylococcus aureus (NCBI:txid1280)

Sequence (201 aa):
MKKKNIYSIRKLGVGIASVTLGTLLISGGVTPAANAAQHDEAQQNAFYQVLNMPNLNADQRNGFIQSLKDDPSQSANVLGEAQKLNDSQAPKADAQQNKFNKDQQSAFYEILNMPNLNEEQRNGFIQSLKDDPSQSTNVLGEAKKLNESQAPKADNNFNKEQQNAFYEILNMPNLNEEQRNGFIQSLKDDPSQSANLLAEA

Foldseek 3Di:
DDDDDDDDDDDDDDDDDDDDDDDDDDDDDDDPPVPPPPPPVLLVVLLVQLCPLPQDDPVRSVVLNVVCVVDVVCSVVSSVVSVVVSVVRPPPPPPLVPPQDPLLVVLLVLLCPLPQDDPVLSVVLNVVCSVPVVCSVVSSVVSVVNSVVSPPDPPDPADPLLVVLLVCLCPPPVDDPVLSVVLNVVCSVPVVCSVVSSVVD

InterPro domains:
  IPR003132 Protein A, Ig-binding domain [PF02216] (37-88)
  IPR003132 Protein A, Ig-binding domain [PF02216] (97-149)
  IPR003132 Protein A, Ig-binding domain [PF02216] (155-201)
  IPR005877 YSIRK Gram-positive signal peptide [PF04650] (2-26)
  IPR005877 YSIRK Gram-positive signal peptide [TIGR01168] (2-36)
  IPR009063 Immunoglobulin/albumin-binding domain superfamily [SSF46997] (38-92)
  IPR009063 Immunoglobulin/albumin-binding domain superfamily [SSF46997] (99-153)
  IPR009063 Immunoglobulin/albumin-binding domain superfamily [SSF46997] (154-201)

Radius of gyration: 35.04 Å; chains: 1; bounding box: 60×63×94 Å